Protein AF-A0A1G7J3T9-F1 (afdb_monomer)

Sequence (182 aa):
MDEKKIKKAKDAYLREELNIDKEKLKELKKKLAKVEPRSERGAETLFRLVSKNHYTLNTMIDRKSHILITINALILSIVIGTVLNQLEKDPHLIFPAIMILITNLISITYAIFATRPEPKHGSRQTSNLLYFGNFNDLNESDYTDKLTNLMYQGDELYKTIALDTYYLGKSIGIKHAYGCVI

M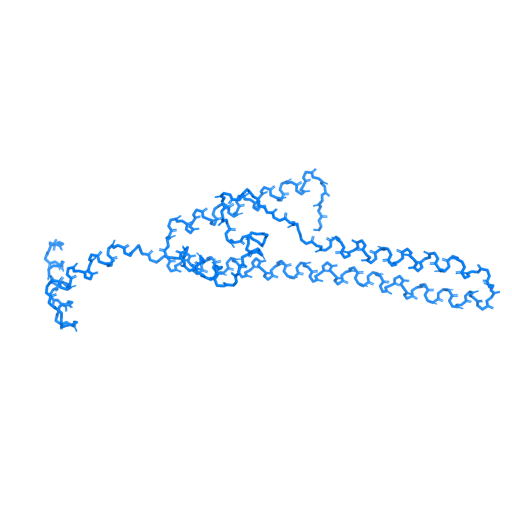ean predicted aligned error: 13.88 Å

Structure (mmCIF, N/CA/C/O backbone):
data_AF-A0A1G7J3T9-F1
#
_entry.id   AF-A0A1G7J3T9-F1
#
loop_
_atom_site.group_PDB
_atom_site.id
_atom_site.type_symbol
_atom_site.label_atom_id
_atom_site.label_alt_id
_atom_site.label_comp_id
_atom_site.label_asym_id
_atom_site.label_entity_id
_atom_site.label_seq_id
_atom_site.pdbx_PDB_ins_code
_atom_site.Cartn_x
_atom_site.Cartn_y
_atom_site.Cartn_z
_atom_site.occupancy
_atom_site.B_iso_or_equiv
_atom_site.auth_seq_id
_atom_site.auth_comp_id
_atom_site.auth_asym_id
_atom_site.auth_atom_id
_atom_site.pdbx_PDB_model_num
ATOM 1 N N . MET A 1 1 ? 33.935 12.488 -41.211 1.00 50.69 1 MET A N 1
ATOM 2 C CA . MET A 1 1 ? 34.801 11.298 -41.039 1.00 50.69 1 MET A CA 1
ATOM 3 C C . MET A 1 1 ? 33.914 10.072 -40.905 1.00 50.69 1 MET A C 1
ATOM 5 O O . MET A 1 1 ? 32.997 10.085 -40.101 1.00 50.69 1 MET A O 1
AT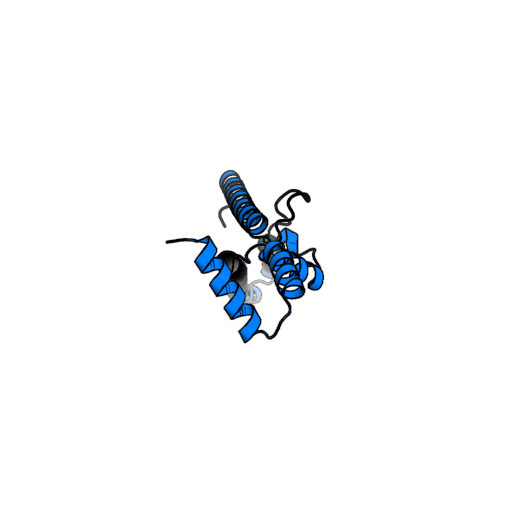OM 9 N N . ASP A 1 2 ? 34.141 9.080 -41.766 1.00 56.25 2 ASP A N 1
ATOM 10 C CA . ASP A 1 2 ? 33.252 7.951 -42.081 1.00 56.25 2 ASP A CA 1
ATOM 11 C C . ASP A 1 2 ? 32.737 7.143 -40.872 1.00 56.25 2 ASP A C 1
ATOM 13 O O . ASP A 1 2 ? 33.466 6.321 -40.308 1.00 56.25 2 ASP A O 1
ATOM 17 N N . GLU A 1 3 ? 31.439 7.232 -40.567 1.00 64.12 3 GLU A N 1
ATOM 18 C CA . GLU A 1 3 ? 30.753 6.342 -39.609 1.00 64.12 3 GLU A CA 1
ATOM 19 C C . GLU A 1 3 ? 30.981 4.850 -39.921 1.00 64.12 3 GLU A C 1
ATOM 21 O O . GLU A 1 3 ? 31.109 4.018 -39.019 1.00 64.12 3 GLU A O 1
ATOM 26 N N . LYS A 1 4 ? 31.117 4.499 -41.210 1.00 68.19 4 LYS A N 1
ATOM 27 C CA . LYS A 1 4 ? 31.451 3.137 -41.660 1.00 68.19 4 LYS A CA 1
ATOM 28 C C . LYS A 1 4 ? 32.843 2.682 -41.215 1.00 68.19 4 LYS A C 1
ATOM 30 O O . LYS A 1 4 ? 33.003 1.508 -40.880 1.00 68.19 4 LYS A O 1
ATOM 35 N N . LYS A 1 5 ? 33.841 3.573 -41.193 1.00 71.25 5 LYS A N 1
ATOM 36 C CA . LYS A 1 5 ? 35.201 3.238 -40.731 1.00 71.25 5 LYS A CA 1
ATOM 37 C C . LYS A 1 5 ? 35.221 3.034 -39.218 1.00 71.25 5 LYS A C 1
ATOM 39 O O . LYS A 1 5 ? 35.793 2.053 -38.754 1.00 71.25 5 LYS A O 1
ATOM 44 N N . ILE A 1 6 ? 34.503 3.877 -38.474 1.00 73.44 6 ILE A N 1
ATOM 45 C CA . ILE A 1 6 ? 34.370 3.777 -37.012 1.00 73.44 6 ILE A CA 1
ATOM 46 C C . ILE A 1 6 ? 33.675 2.468 -36.610 1.00 73.44 6 ILE A C 1
ATOM 48 O O . ILE A 1 6 ? 34.130 1.770 -35.705 1.00 73.44 6 ILE A O 1
ATOM 52 N N . LYS A 1 7 ? 32.610 2.079 -37.321 1.00 74.75 7 LYS A N 1
ATOM 53 C CA . LYS A 1 7 ? 31.888 0.820 -37.068 1.00 74.75 7 LYS A CA 1
ATOM 54 C C . LYS A 1 7 ? 32.760 -0.407 -37.355 1.00 74.75 7 LYS A C 1
ATOM 56 O O . LYS A 1 7 ? 32.747 -1.365 -36.593 1.00 74.75 7 LYS A O 1
ATOM 61 N N . LYS A 1 8 ? 33.569 -0.359 -38.417 1.00 75.62 8 LYS A N 1
ATOM 62 C CA . LYS A 1 8 ? 34.503 -1.437 -38.781 1.00 75.62 8 LYS A CA 1
ATOM 63 C C . LYS A 1 8 ? 35.660 -1.570 -37.780 1.00 75.62 8 LYS A C 1
ATOM 65 O O . LYS A 1 8 ? 36.070 -2.693 -37.500 1.00 75.62 8 LYS A O 1
ATOM 70 N N . ALA A 1 9 ? 36.136 -0.453 -37.226 1.00 74.69 9 ALA A N 1
ATOM 71 C CA . ALA A 1 9 ? 37.156 -0.421 -36.177 1.00 74.69 9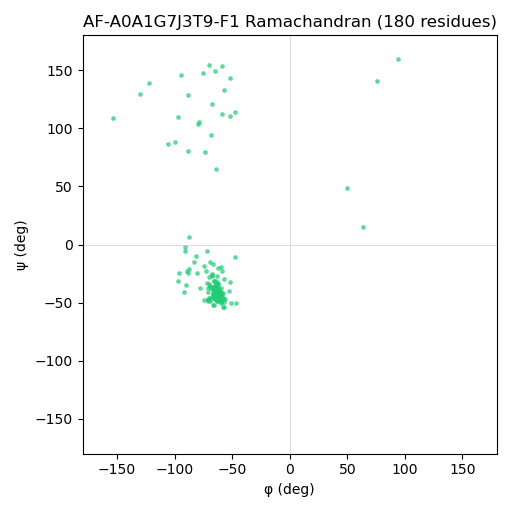 ALA A CA 1
ATOM 72 C C . ALA A 1 9 ? 36.626 -0.959 -34.836 1.00 74.69 9 ALA A C 1
ATOM 74 O O . ALA A 1 9 ? 37.255 -1.830 -34.244 1.00 74.69 9 ALA A O 1
ATOM 75 N N . LYS A 1 10 ? 35.423 -0.541 -34.409 1.00 77.00 10 LYS A N 1
ATOM 76 C CA . LYS A 1 10 ? 34.750 -1.105 -33.221 1.00 77.00 10 LYS A CA 1
ATOM 77 C C . LYS A 1 10 ? 34.526 -2.612 -33.346 1.00 77.00 10 LYS A C 1
ATOM 79 O O . LYS A 1 10 ? 34.753 -3.346 -32.393 1.00 77.00 10 LYS A O 1
ATOM 84 N N . ASP A 1 11 ? 34.125 -3.079 -34.526 1.00 76.38 11 ASP A N 1
ATOM 85 C CA . ASP A 1 11 ? 33.898 -4.505 -34.776 1.00 76.38 11 ASP A CA 1
ATOM 86 C C . ASP A 1 11 ? 35.194 -5.316 -34.801 1.00 76.38 11 ASP A C 1
ATOM 88 O O . ASP A 1 11 ? 35.159 -6.510 -34.530 1.00 76.38 11 ASP A O 1
ATOM 92 N N . ALA A 1 12 ? 36.327 -4.716 -35.172 1.00 77.12 12 ALA A N 1
ATOM 93 C CA . ALA A 1 12 ? 37.638 -5.354 -35.061 1.00 77.12 12 ALA A CA 1
ATOM 94 C C . ALA A 1 12 ? 38.065 -5.474 -33.592 1.00 77.12 12 ALA A C 1
ATOM 96 O O . ALA A 1 12 ? 38.355 -6.581 -33.155 1.00 77.12 12 ALA A O 1
ATOM 97 N N . TYR A 1 13 ? 37.953 -4.384 -32.830 1.00 77.19 13 TYR A N 1
ATOM 98 C CA . TYR A 1 13 ? 38.267 -4.341 -31.401 1.00 77.19 13 TYR A CA 1
ATOM 99 C C . TYR A 1 13 ? 37.435 -5.339 -30.573 1.00 77.19 13 TYR A C 1
ATOM 101 O O . TYR A 1 13 ? 37.981 -6.138 -29.824 1.00 77.19 13 TYR A O 1
ATOM 109 N N . LEU A 1 14 ? 36.112 -5.389 -30.780 1.00 76.69 14 LEU A N 1
ATOM 110 C CA . LEU A 1 14 ? 35.217 -6.331 -30.085 1.00 76.69 14 LEU A CA 1
ATOM 111 C C . LEU A 1 14 ? 35.508 -7.810 -30.390 1.00 76.69 14 LEU A C 1
ATOM 113 O O . LEU A 1 14 ? 35.171 -8.668 -29.583 1.00 76.69 14 LEU A O 1
ATOM 117 N N . ARG A 1 15 ? 36.079 -8.127 -31.559 1.00 76.88 15 ARG A N 1
ATOM 118 C CA . ARG A 1 15 ? 36.443 -9.512 -31.915 1.00 76.88 15 ARG A CA 1
ATOM 119 C C . ARG A 1 15 ? 37.727 -9.954 -31.238 1.00 76.88 15 ARG A C 1
ATOM 121 O O . ARG A 1 15 ? 37.823 -11.115 -30.860 1.00 76.88 15 ARG A O 1
ATOM 128 N N . GLU A 1 16 ? 38.675 -9.034 -31.121 1.00 77.00 16 GLU A N 1
ATOM 129 C CA . GLU A 1 16 ? 39.967 -9.262 -30.482 1.00 77.00 16 GLU A CA 1
ATOM 130 C C . GLU A 1 16 ? 39.805 -9.403 -28.965 1.00 77.00 16 GLU A C 1
ATOM 132 O O . GLU A 1 16 ? 40.247 -10.396 -28.401 1.00 77.00 16 GLU A O 1
ATOM 137 N N . GLU A 1 17 ? 39.054 -8.497 -28.333 1.00 78.12 17 GLU A N 1
ATOM 138 C CA . GLU A 1 17 ? 38.830 -8.498 -26.881 1.00 78.12 17 GLU A CA 1
ATOM 139 C C . GLU A 1 17 ? 38.038 -9.724 -26.397 1.00 78.12 17 GLU A C 1
ATOM 141 O O . GLU A 1 17 ? 38.356 -10.335 -25.382 1.00 78.12 17 GLU A O 1
ATOM 146 N N . LEU A 1 18 ? 36.983 -10.102 -27.127 1.00 76.06 18 LEU A N 1
ATOM 147 C CA . LEU A 1 18 ? 36.098 -11.196 -26.719 1.00 76.06 18 LEU A CA 1
ATOM 148 C C . LEU A 1 18 ? 36.533 -12.565 -27.281 1.00 76.06 18 LEU A C 1
ATOM 150 O O . LEU A 1 18 ? 35.916 -13.575 -26.947 1.00 76.06 18 LEU A O 1
ATOM 154 N N . ASN A 1 19 ? 37.556 -12.604 -28.145 1.00 76.44 19 ASN A N 1
ATOM 155 C CA . ASN A 1 19 ? 38.047 -13.796 -28.850 1.00 76.44 19 ASN A CA 1
ATOM 156 C C . ASN A 1 19 ? 36.931 -14.602 -29.557 1.00 76.44 19 ASN A C 1
ATOM 158 O O . ASN A 1 19 ? 36.794 -15.815 -29.384 1.00 76.44 19 ASN A O 1
ATOM 162 N N . ILE A 1 20 ? 36.074 -13.911 -30.322 1.00 77.50 20 ILE A N 1
ATOM 163 C CA . ILE A 1 20 ? 34.881 -14.505 -30.953 1.00 77.50 20 ILE A CA 1
ATOM 164 C C . ILE A 1 20 ? 34.887 -14.326 -32.479 1.00 77.50 20 ILE A C 1
ATOM 166 O O . ILE A 1 20 ? 35.158 -13.243 -33.003 1.00 77.50 20 ILE A O 1
ATOM 170 N N . ASP A 1 21 ? 34.476 -15.373 -33.200 1.00 80.38 21 ASP A N 1
ATOM 171 C CA . ASP A 1 21 ? 34.286 -15.363 -34.651 1.00 80.38 21 ASP A CA 1
ATOM 172 C C . ASP A 1 21 ? 33.273 -14.325 -35.154 1.00 80.38 21 ASP A C 1
ATOM 174 O O . ASP A 1 21 ? 32.288 -13.961 -34.502 1.00 80.38 21 ASP A O 1
ATOM 178 N N . LYS A 1 22 ? 33.466 -13.909 -36.412 1.00 77.38 22 LYS A N 1
ATOM 179 C CA . LYS A 1 22 ? 32.622 -12.924 -37.112 1.00 77.38 22 LYS A CA 1
ATOM 180 C C . LYS A 1 22 ? 31.144 -13.336 -37.179 1.00 77.38 22 LYS A C 1
ATOM 182 O O . LYS A 1 22 ? 30.279 -12.460 -37.218 1.00 77.38 22 LYS A O 1
ATOM 187 N N . GLU A 1 23 ? 30.851 -14.635 -37.204 1.00 73.44 23 GLU A N 1
ATOM 188 C CA . GLU A 1 23 ? 29.481 -15.163 -37.215 1.00 73.44 23 GLU A CA 1
ATOM 189 C C . GLU A 1 23 ? 28.806 -15.053 -35.848 1.00 73.44 23 GLU A C 1
ATOM 191 O O . GLU A 1 23 ? 27.716 -14.490 -35.752 1.00 73.44 23 GLU A O 1
ATOM 196 N N . LYS A 1 24 ? 29.493 -15.461 -34.778 1.00 74.31 24 LYS A N 1
ATOM 197 C CA . LYS A 1 24 ? 29.012 -15.304 -33.399 1.00 74.31 24 LYS A CA 1
ATOM 198 C C . LYS A 1 24 ? 28.859 -13.830 -33.010 1.00 74.31 24 LYS A C 1
ATOM 200 O O . LYS A 1 24 ? 27.887 -13.482 -32.348 1.00 74.31 24 LYS A O 1
ATOM 205 N N . LEU A 1 25 ? 29.733 -12.934 -33.485 1.00 76.06 25 LEU A N 1
ATOM 206 C CA . LEU A 1 25 ? 29.562 -11.483 -33.304 1.00 76.06 25 LEU A CA 1
ATOM 207 C C . LEU A 1 25 ? 28.285 -10.968 -33.991 1.00 76.06 25 LEU A C 1
ATOM 209 O O . LEU A 1 25 ? 27.566 -10.139 -33.433 1.00 76.06 25 LEU A O 1
ATOM 213 N N . LYS A 1 26 ? 27.979 -11.447 -35.205 1.00 76.56 26 LYS A N 1
ATOM 214 C CA . LYS A 1 26 ? 26.725 -11.105 -35.899 1.00 76.56 26 LYS A CA 1
ATOM 215 C C . LYS A 1 26 ? 25.509 -11.659 -35.161 1.00 76.56 26 LYS A C 1
ATOM 217 O O . LYS A 1 26 ? 24.497 -10.967 -35.079 1.00 76.56 26 LYS A O 1
ATOM 222 N N . GLU A 1 27 ? 25.604 -12.867 -34.617 1.00 77.44 27 GLU A N 1
ATOM 223 C CA . GLU A 1 27 ? 24.535 -13.490 -33.840 1.00 77.44 27 GLU A CA 1
ATOM 224 C C . GLU A 1 27 ? 24.285 -12.745 -32.521 1.00 77.44 27 GLU A C 1
ATOM 226 O O . GLU A 1 27 ? 23.142 -12.406 -32.225 1.00 77.44 27 GLU A O 1
ATOM 231 N N . LEU A 1 28 ? 25.345 -12.385 -31.788 1.00 73.44 28 LEU A N 1
ATOM 232 C CA . LEU A 1 28 ? 25.291 -11.549 -30.585 1.00 73.44 28 LEU A CA 1
ATOM 233 C C . LEU A 1 28 ? 24.683 -10.183 -30.883 1.00 73.44 28 LEU A C 1
ATOM 235 O O . LEU A 1 28 ? 23.779 -9.762 -30.178 1.00 73.44 28 LEU A O 1
ATOM 239 N N . LYS A 1 29 ? 25.085 -9.518 -31.971 1.00 72.44 29 LYS A N 1
ATOM 240 C CA . LYS A 1 29 ? 24.466 -8.251 -32.393 1.00 72.44 29 LYS A CA 1
ATOM 241 C C . LYS A 1 29 ? 22.996 -8.403 -32.760 1.00 72.44 29 LYS A C 1
ATOM 243 O O . LYS A 1 29 ? 22.214 -7.510 -32.471 1.00 72.44 29 LYS A O 1
ATOM 248 N N . LYS A 1 30 ? 22.610 -9.516 -33.388 1.00 72.69 30 LYS A N 1
ATOM 249 C CA . LYS A 1 30 ? 21.213 -9.807 -33.736 1.00 72.69 30 LYS A CA 1
ATOM 250 C C . LYS A 1 30 ? 20.378 -10.143 -32.496 1.00 72.69 30 LYS A C 1
ATOM 252 O O . LYS A 1 30 ? 19.203 -9.803 -32.469 1.00 72.69 30 LYS A O 1
ATOM 257 N N . LYS A 1 31 ? 20.975 -10.775 -31.479 1.00 70.69 31 LYS A N 1
ATOM 258 C CA . LYS A 1 31 ? 20.362 -11.010 -30.163 1.00 70.69 31 LYS A CA 1
ATOM 259 C C . LYS A 1 31 ? 20.247 -9.704 -29.370 1.00 70.69 31 LYS A C 1
ATOM 261 O O . LYS A 1 31 ? 19.151 -9.381 -28.946 1.00 70.69 31 LYS A O 1
ATOM 266 N N . LEU A 1 32 ? 21.308 -8.900 -29.284 1.00 65.88 32 LEU A N 1
ATOM 267 C CA . LEU A 1 32 ? 21.285 -7.573 -28.653 1.00 65.88 32 LEU A CA 1
ATOM 268 C C . LEU A 1 32 ? 20.337 -6.593 -29.351 1.00 65.88 32 LEU A C 1
ATOM 270 O O . LEU A 1 32 ? 19.723 -5.787 -28.678 1.00 65.88 32 LEU A O 1
ATOM 274 N N . ALA A 1 33 ? 20.190 -6.656 -30.675 1.00 63.06 33 ALA A N 1
ATOM 275 C CA . ALA A 1 33 ? 19.225 -5.823 -31.398 1.00 63.06 33 ALA A CA 1
ATOM 276 C C . ALA A 1 33 ? 17.768 -6.285 -31.214 1.00 63.06 33 ALA A C 1
ATOM 278 O O . ALA A 1 33 ? 16.854 -5.526 -31.514 1.00 63.06 33 ALA A O 1
ATOM 279 N N . LYS A 1 34 ? 17.552 -7.533 -30.772 1.00 59.69 34 LYS A N 1
ATOM 280 C CA . LYS A 1 34 ? 16.234 -8.066 -30.394 1.00 59.69 34 LYS A CA 1
ATOM 281 C C . LYS A 1 34 ? 15.902 -7.827 -28.922 1.00 59.69 34 LYS A C 1
ATOM 283 O O . LYS A 1 34 ? 14.732 -7.864 -28.566 1.00 59.69 34 LYS A O 1
ATOM 288 N N . VAL A 1 35 ? 16.913 -7.629 -28.080 1.00 59.28 35 VAL A N 1
ATOM 289 C CA . VAL A 1 35 ? 16.739 -7.185 -26.699 1.00 59.28 35 VAL A CA 1
ATOM 290 C C . VAL A 1 35 ? 16.514 -5.680 -26.766 1.00 59.28 35 VAL A C 1
ATOM 292 O O . VAL A 1 35 ? 17.444 -4.921 -27.030 1.00 59.28 35 VAL A O 1
ATOM 295 N N . GLU A 1 36 ? 15.264 -5.252 -26.598 1.00 58.31 36 GLU A N 1
ATOM 296 C CA . GLU A 1 36 ? 14.960 -3.831 -26.437 1.00 58.31 36 GLU A CA 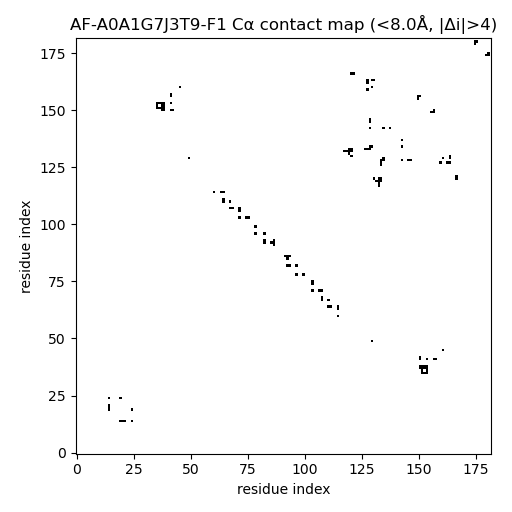1
ATOM 297 C C . GLU A 1 36 ? 15.831 -3.239 -25.322 1.00 58.31 36 GLU A C 1
ATOM 299 O O . GLU A 1 36 ? 16.135 -3.926 -24.338 1.00 58.31 36 GLU A O 1
ATOM 304 N N . PRO A 1 37 ? 16.294 -1.987 -25.474 1.00 56.84 37 PRO A N 1
ATOM 305 C CA . PRO A 1 37 ? 17.113 -1.356 -24.459 1.00 56.84 37 PRO A CA 1
ATOM 306 C C . PRO A 1 37 ? 16.320 -1.329 -23.155 1.00 56.84 37 PRO A C 1
ATOM 308 O O . PRO A 1 37 ? 15.314 -0.629 -23.041 1.00 56.84 37 PRO A O 1
ATOM 311 N N . ARG A 1 38 ? 16.788 -2.103 -22.170 1.00 58.53 38 ARG A N 1
ATOM 312 C CA . ARG A 1 38 ? 16.312 -2.042 -20.789 1.00 58.53 38 ARG A CA 1
ATOM 313 C C . ARG A 1 38 ? 16.281 -0.570 -20.395 1.00 58.53 38 ARG A C 1
ATOM 315 O O . ARG A 1 38 ? 17.330 0.073 -20.339 1.00 58.53 38 ARG A O 1
ATOM 322 N N . SER A 1 39 ? 15.094 -0.021 -20.144 1.00 64.19 39 SER A N 1
ATOM 323 C CA . SER A 1 39 ? 14.992 1.336 -19.616 1.00 64.19 39 SER A CA 1
ATOM 324 C C . SER A 1 39 ? 15.405 1.284 -18.149 1.00 64.19 39 SER A C 1
ATOM 326 O O . SER A 1 39 ? 14.561 1.209 -17.262 1.00 64.19 39 SER A O 1
ATOM 328 N N . GLU A 1 40 ? 16.713 1.262 -17.873 1.00 67.81 40 GLU A N 1
ATOM 329 C CA . GLU A 1 40 ? 17.249 1.215 -16.504 1.00 67.81 40 GLU A CA 1
ATOM 330 C C . GLU A 1 40 ? 16.658 2.345 -15.652 1.00 67.81 40 GLU A C 1
ATOM 332 O O . GLU A 1 40 ? 16.217 2.125 -14.526 1.00 67.81 40 GLU A O 1
ATOM 337 N N . ARG A 1 41 ? 16.518 3.533 -16.252 1.00 74.31 41 ARG A N 1
ATOM 338 C CA . ARG A 1 41 ? 15.873 4.699 -15.637 1.00 74.31 41 ARG A CA 1
ATOM 339 C C . ARG A 1 41 ? 14.369 4.521 -15.425 1.00 74.31 41 ARG A C 1
ATOM 341 O O . ARG A 1 41 ? 13.835 4.989 -14.419 1.00 74.31 41 ARG A O 1
ATOM 348 N N . GLY A 1 42 ? 13.674 3.881 -16.366 1.00 77.19 42 GLY A N 1
ATOM 349 C CA . GLY A 1 42 ? 12.246 3.584 -16.258 1.00 77.19 42 GLY A CA 1
ATOM 350 C C . GLY A 1 42 ? 11.961 2.585 -15.139 1.00 77.19 42 GLY A C 1
ATOM 351 O O . GLY A 1 42 ? 11.093 2.837 -14.308 1.00 77.19 42 GLY A O 1
ATOM 352 N N . ALA A 1 43 ? 12.742 1.506 -15.069 1.00 80.62 43 ALA A N 1
ATOM 353 C CA . ALA A 1 43 ? 12.640 0.494 -14.022 1.00 80.62 43 ALA A CA 1
ATOM 354 C C . ALA A 1 43 ? 12.954 1.071 -12.629 1.00 80.62 43 ALA A C 1
ATOM 356 O O . ALA A 1 43 ? 12.209 0.835 -11.680 1.00 80.62 43 ALA A O 1
ATOM 357 N N . GLU A 1 44 ? 14.002 1.892 -12.501 1.00 83.56 44 GLU A N 1
ATOM 358 C CA . GLU A 1 44 ? 14.329 2.583 -11.245 1.00 83.56 44 GLU A CA 1
ATOM 359 C C . GLU A 1 44 ? 13.188 3.509 -10.788 1.00 83.56 44 GLU A C 1
ATOM 361 O O . GLU A 1 44 ? 12.783 3.499 -9.622 1.00 83.56 4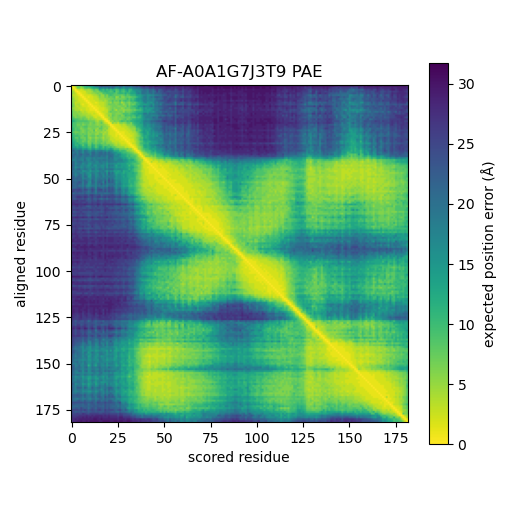4 GLU A O 1
ATOM 366 N N . THR A 1 45 ? 12.635 4.295 -11.718 1.00 82.69 45 THR A N 1
ATOM 367 C CA . THR A 1 45 ? 11.521 5.212 -11.435 1.00 82.69 45 THR A CA 1
ATOM 368 C C . THR A 1 45 ? 10.271 4.446 -11.017 1.00 82.69 45 THR A C 1
ATOM 370 O O . THR A 1 45 ? 9.610 4.844 -10.056 1.00 82.69 45 THR A O 1
ATOM 373 N N . LEU A 1 46 ? 9.979 3.326 -11.685 1.00 83.31 46 LEU A N 1
ATOM 374 C CA . LEU A 1 46 ? 8.879 2.437 -11.334 1.00 83.31 46 LEU A CA 1
ATOM 375 C C . LEU A 1 46 ? 9.019 1.931 -9.897 1.00 83.31 46 LEU A C 1
ATOM 377 O O . LEU A 1 46 ? 8.105 2.119 -9.099 1.00 83.31 46 LEU A O 1
ATOM 381 N N . PHE A 1 47 ? 10.163 1.340 -9.544 1.00 84.25 47 PHE A N 1
ATOM 382 C CA . PHE A 1 47 ? 10.380 0.812 -8.195 1.00 84.25 47 PHE A CA 1
ATOM 383 C C . PHE A 1 47 ? 10.301 1.893 -7.123 1.00 84.25 47 PHE A C 1
ATOM 385 O O . PHE A 1 47 ? 9.730 1.654 -6.055 1.00 84.25 47 PHE A O 1
ATOM 392 N N . ARG A 1 48 ? 10.827 3.091 -7.404 1.00 86.12 48 ARG A N 1
ATOM 393 C CA . ARG A 1 48 ? 10.721 4.238 -6.498 1.00 86.12 48 ARG A CA 1
ATOM 394 C C . ARG A 1 48 ? 9.263 4.650 -6.293 1.00 86.12 48 ARG A C 1
ATOM 396 O O . ARG A 1 48 ? 8.865 4.897 -5.156 1.00 86.12 48 ARG A O 1
ATOM 403 N N . LEU A 1 49 ? 8.475 4.714 -7.367 1.00 83.00 49 LEU A N 1
ATOM 404 C CA . LEU A 1 49 ? 7.058 5.077 -7.320 1.00 83.00 49 LEU A CA 1
ATOM 405 C C . LEU A 1 49 ? 6.240 4.027 -6.559 1.00 83.00 49 LEU A C 1
ATOM 407 O O . LEU A 1 49 ? 5.544 4.371 -5.608 1.00 83.00 49 LEU A O 1
ATOM 411 N N . VAL A 1 50 ? 6.376 2.753 -6.927 1.00 83.44 50 VAL A N 1
ATOM 412 C CA . VAL A 1 50 ? 5.659 1.623 -6.319 1.00 83.44 50 VAL A CA 1
ATOM 413 C C . VAL A 1 50 ? 5.973 1.512 -4.828 1.00 83.44 50 VAL A C 1
ATOM 415 O O . VAL A 1 50 ? 5.060 1.495 -4.006 1.00 83.44 50 VAL A O 1
ATOM 418 N N . SER A 1 51 ? 7.256 1.534 -4.454 1.00 86.44 51 SER A N 1
ATOM 419 C CA . SER A 1 51 ? 7.671 1.471 -3.044 1.00 86.44 51 SER A CA 1
ATOM 420 C C . SER A 1 51 ? 7.118 2.642 -2.235 1.00 86.44 51 SER A C 1
ATOM 422 O O . SER A 1 51 ? 6.579 2.448 -1.144 1.00 86.44 51 SER A O 1
ATOM 424 N N . LYS A 1 52 ? 7.199 3.866 -2.779 1.00 86.88 52 LYS A N 1
ATOM 425 C CA . LYS A 1 52 ? 6.647 5.056 -2.124 1.00 86.88 52 LYS A CA 1
ATOM 426 C C . LYS A 1 52 ? 5.130 4.949 -1.964 1.00 86.88 52 LYS A C 1
ATOM 428 O O . LYS A 1 52 ? 4.616 5.293 -0.901 1.00 86.88 52 LYS A O 1
ATOM 433 N N . ASN A 1 53 ? 4.423 4.450 -2.976 1.00 82.94 53 ASN A N 1
ATOM 434 C CA . ASN A 1 53 ? 2.975 4.268 -2.934 1.00 82.94 53 ASN A CA 1
ATOM 435 C C . ASN A 1 53 ? 2.571 3.234 -1.875 1.00 82.94 53 ASN A C 1
ATOM 437 O O . ASN A 1 53 ? 1.690 3.521 -1.069 1.00 82.94 53 ASN A O 1
ATOM 441 N N . HIS A 1 54 ? 3.246 2.082 -1.806 1.00 83.75 54 HIS A N 1
ATOM 442 C CA . HIS A 1 54 ? 2.984 1.063 -0.783 1.00 83.75 54 HIS A CA 1
ATOM 443 C C . HIS A 1 54 ? 3.253 1.556 0.630 1.00 83.75 54 HIS A C 1
ATOM 445 O O . HIS A 1 54 ? 2.416 1.375 1.511 1.00 83.75 54 HIS A O 1
ATOM 451 N N . TYR A 1 55 ? 4.386 2.222 0.843 1.00 86.31 55 TYR A N 1
ATOM 452 C CA . TYR A 1 55 ? 4.699 2.805 2.141 1.00 86.31 55 TYR A CA 1
ATOM 453 C C . TYR A 1 55 ? 3.655 3.851 2.552 1.00 86.31 55 TYR A C 1
ATOM 455 O O . TYR A 1 55 ? 3.155 3.841 3.676 1.00 86.31 55 TYR A O 1
ATOM 463 N N . THR A 1 56 ? 3.261 4.724 1.622 1.00 85.19 56 THR A N 1
ATOM 464 C CA . THR A 1 56 ? 2.216 5.729 1.871 1.00 85.19 56 THR A CA 1
ATOM 465 C C . THR A 1 56 ? 0.868 5.068 2.174 1.00 85.19 56 THR A C 1
ATOM 467 O O . THR A 1 56 ? 0.162 5.494 3.081 1.00 85.19 56 THR A O 1
ATOM 470 N N . LEU A 1 57 ? 0.508 3.995 1.466 1.00 82.12 57 LEU A N 1
ATOM 471 C CA . LEU A 1 57 ? -0.723 3.248 1.722 1.00 82.12 57 LEU A CA 1
ATOM 472 C C . LEU A 1 57 ? -0.719 2.604 3.113 1.00 82.12 57 LEU A C 1
ATOM 474 O O . LEU A 1 57 ? -1.679 2.787 3.858 1.00 82.12 57 LEU A O 1
ATOM 478 N N . ASN A 1 58 ? 0.364 1.916 3.479 1.00 81.25 58 ASN A N 1
ATOM 479 C CA . ASN A 1 58 ? 0.513 1.302 4.799 1.00 81.25 58 ASN A CA 1
ATOM 480 C C . ASN A 1 58 ? 0.430 2.353 5.909 1.00 81.25 58 ASN A C 1
ATOM 482 O O . ASN A 1 58 ? -0.389 2.229 6.812 1.00 81.25 58 ASN A O 1
ATOM 486 N N . THR A 1 59 ? 1.174 3.456 5.783 1.00 86.06 59 THR A N 1
ATOM 487 C CA . THR A 1 59 ? 1.131 4.544 6.775 1.00 86.06 59 THR A CA 1
ATOM 488 C C . THR A 1 59 ? -0.250 5.199 6.885 1.00 86.06 59 THR A C 1
ATOM 490 O O . THR A 1 59 ? -0.655 5.588 7.982 1.00 86.06 59 THR A O 1
ATOM 493 N N . MET A 1 60 ? -1.020 5.296 5.793 1.00 82.50 60 MET A N 1
ATOM 494 C CA . MET A 1 60 ? -2.418 5.746 5.849 1.00 82.50 60 MET A CA 1
ATOM 495 C C . MET A 1 60 ? -3.322 4.754 6.595 1.00 82.50 60 MET A C 1
ATOM 497 O O . MET A 1 60 ? -4.171 5.192 7.373 1.00 82.50 60 MET A O 1
ATOM 501 N N . ILE A 1 61 ? -3.157 3.445 6.377 1.00 80.25 61 ILE A N 1
ATOM 5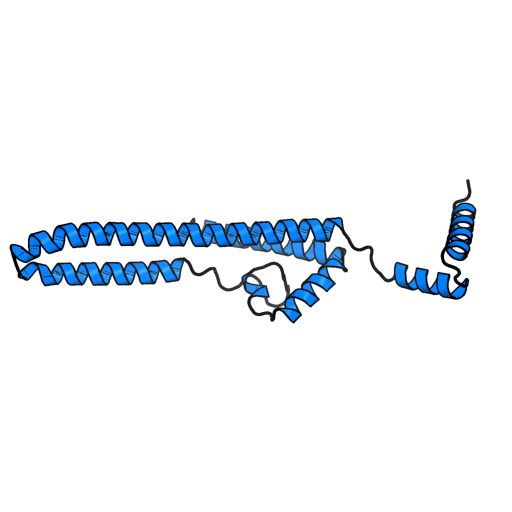02 C CA . ILE A 1 61 ? -3.912 2.394 7.082 1.00 80.25 61 ILE A CA 1
ATOM 503 C C . ILE A 1 61 ? -3.590 2.424 8.580 1.00 80.25 61 ILE A C 1
ATOM 505 O O . ILE A 1 61 ? -4.509 2.441 9.404 1.00 80.25 61 ILE A O 1
ATOM 509 N N . ASP A 1 62 ? -2.307 2.512 8.928 1.00 83.25 62 ASP A N 1
ATOM 510 C CA . ASP A 1 62 ? -1.841 2.568 10.314 1.00 83.25 62 ASP A CA 1
ATOM 511 C C . ASP A 1 62 ? -2.378 3.810 11.023 1.00 83.25 62 ASP A C 1
ATOM 513 O O . ASP A 1 62 ? -2.914 3.721 12.127 1.00 83.25 62 ASP A O 1
ATOM 517 N N . ARG A 1 63 ? -2.327 4.975 10.362 1.00 83.44 63 ARG A N 1
ATOM 518 C CA . ARG A 1 63 ? -2.849 6.227 10.922 1.00 83.44 63 ARG A CA 1
ATOM 519 C C . ARG A 1 63 ? -4.354 6.160 11.175 1.00 83.44 63 ARG A C 1
ATOM 521 O O . ARG A 1 63 ? -4.804 6.585 12.238 1.00 83.44 63 ARG A O 1
ATOM 528 N N . LYS A 1 64 ? -5.134 5.623 10.230 1.00 79.81 64 LYS A N 1
ATOM 529 C CA . LYS A 1 64 ? -6.590 5.463 10.395 1.00 79.81 64 LYS A CA 1
ATOM 530 C C . LYS A 1 64 ? -6.913 4.489 11.529 1.00 79.81 64 LYS A C 1
ATOM 532 O O . LYS A 1 64 ? -7.735 4.808 12.382 1.00 79.81 64 LYS A O 1
ATOM 537 N N . SER A 1 65 ? -6.221 3.352 11.589 1.00 80.81 65 SER A N 1
ATOM 538 C CA . SER A 1 65 ? -6.419 2.336 12.631 1.00 80.81 65 SER A CA 1
ATOM 539 C C . SER A 1 65 ? -6.038 2.855 14.018 1.00 80.81 65 SER A C 1
ATOM 541 O O . SER A 1 65 ? -6.796 2.676 14.967 1.00 80.81 65 SER A O 1
ATOM 543 N N . HIS A 1 66 ? -4.916 3.572 14.133 1.00 82.88 66 HIS A N 1
ATOM 544 C CA . HIS A 1 66 ? -4.485 4.190 15.385 1.00 82.88 66 HIS A CA 1
ATOM 545 C C . HIS A 1 66 ? -5.528 5.183 15.914 1.00 82.88 66 HIS A C 1
ATOM 547 O O . HIS A 1 66 ? -5.919 5.089 17.072 1.00 82.88 66 HIS A O 1
ATOM 553 N N . ILE A 1 67 ? -6.033 6.093 15.069 1.00 84.88 67 ILE A N 1
ATOM 554 C CA . ILE A 1 67 ? -7.077 7.057 15.464 1.00 84.88 67 ILE A CA 1
ATOM 555 C C . ILE A 1 67 ? -8.331 6.329 15.973 1.00 84.88 67 ILE A C 1
ATOM 557 O O . ILE A 1 67 ? -8.858 6.677 17.031 1.00 84.88 67 ILE A O 1
ATOM 561 N N . LEU A 1 68 ? -8.781 5.295 15.256 1.00 80.56 68 LEU A N 1
ATOM 562 C CA . LEU A 1 68 ? -9.966 4.515 15.624 1.00 80.56 68 LEU A CA 1
ATOM 563 C C . LEU A 1 68 ? -9.783 3.771 16.956 1.00 80.56 68 LEU A C 1
ATOM 565 O O . LEU A 1 68 ? -10.689 3.772 17.790 1.00 80.56 68 LEU A O 1
ATOM 569 N N . ILE A 1 69 ? -8.606 3.188 17.196 1.00 82.62 69 ILE A N 1
ATOM 570 C CA . ILE A 1 69 ? -8.277 2.533 18.470 1.00 82.62 69 ILE A CA 1
ATOM 571 C C . ILE A 1 69 ? -8.238 3.560 19.609 1.00 82.62 69 ILE A C 1
ATOM 573 O O . ILE A 1 69 ? -8.846 3.328 20.654 1.00 82.62 69 ILE A O 1
ATOM 577 N N . THR A 1 70 ? -7.577 4.708 19.416 1.00 86.81 70 THR A N 1
ATOM 578 C CA . THR A 1 70 ? -7.452 5.749 20.451 1.00 86.81 70 THR A CA 1
ATOM 579 C C . THR A 1 70 ? -8.811 6.297 20.883 1.00 86.81 70 THR A C 1
ATOM 581 O O . THR A 1 70 ? -9.058 6.428 22.080 1.00 86.81 70 THR A O 1
ATOM 584 N N . ILE A 1 71 ? -9.712 6.588 19.940 1.00 85.12 71 ILE A N 1
ATOM 585 C CA . ILE A 1 71 ? -11.046 7.120 20.262 1.00 85.12 71 ILE A CA 1
ATOM 586 C C . ILE A 1 71 ? -11.863 6.091 21.051 1.00 85.12 71 ILE A C 1
ATOM 588 O O . ILE A 1 71 ? -12.455 6.430 22.076 1.00 85.12 71 ILE A O 1
ATOM 592 N N . ASN A 1 72 ? -11.861 4.825 20.629 1.00 84.06 72 ASN A N 1
ATOM 593 C CA . ASN A 1 72 ? -12.607 3.781 21.333 1.00 84.06 72 ASN A CA 1
ATOM 594 C C . ASN A 1 72 ? -12.038 3.515 22.738 1.00 84.06 72 ASN A C 1
ATOM 596 O O . ASN A 1 72 ? -12.814 3.339 23.679 1.00 84.06 72 ASN A O 1
ATOM 600 N N . ALA A 1 73 ? -10.712 3.573 22.905 1.00 85.06 73 ALA A N 1
ATOM 601 C CA . ALA A 1 73 ? -10.053 3.478 24.208 1.00 85.06 73 ALA A CA 1
ATOM 602 C C . ALA A 1 73 ? -10.387 4.668 25.129 1.00 85.06 73 ALA A C 1
ATOM 604 O O . ALA A 1 73 ? -10.624 4.475 26.322 1.00 85.06 73 ALA A O 1
ATOM 605 N N . LEU A 1 74 ? -10.467 5.888 24.584 1.00 88.69 74 LEU A N 1
ATOM 606 C CA . LEU A 1 74 ? -10.892 7.080 25.325 1.00 88.69 74 LEU A CA 1
ATOM 607 C C . LEU A 1 74 ? -12.334 6.936 25.832 1.00 88.69 74 LEU A C 1
ATOM 609 O O . LEU A 1 74 ? -12.596 7.178 27.010 1.00 88.69 74 LEU A O 1
ATOM 613 N N . ILE A 1 75 ? -13.255 6.504 24.962 1.00 84.88 75 ILE A N 1
ATOM 614 C CA . ILE A 1 75 ? -14.657 6.263 25.334 1.00 84.88 75 ILE A CA 1
ATOM 615 C C . ILE A 1 75 ? -14.724 5.207 26.441 1.00 84.88 75 ILE A C 1
ATOM 617 O O . ILE A 1 75 ? -15.395 5.424 27.446 1.00 84.88 75 ILE A O 1
ATOM 621 N N . LEU A 1 76 ? -13.995 4.097 26.298 1.00 83.88 76 LEU A N 1
ATOM 622 C CA . LEU A 1 76 ? -13.978 3.031 27.298 1.00 83.88 76 LEU A CA 1
ATOM 623 C C . LEU A 1 76 ? -13.464 3.522 28.660 1.00 83.88 76 LEU A C 1
ATOM 625 O O . LEU A 1 76 ? -14.049 3.183 29.686 1.00 83.88 76 LEU A O 1
ATOM 629 N N . SER A 1 77 ? -12.429 4.366 28.676 1.00 87.50 77 SER A N 1
ATOM 630 C CA . SER A 1 77 ? -11.898 4.973 29.904 1.00 87.50 77 SER A CA 1
ATOM 631 C C . SER A 1 77 ? -12.952 5.811 30.642 1.00 87.50 77 SER A C 1
ATOM 633 O O . SER A 1 77 ? -13.162 5.637 31.844 1.00 87.50 77 SER A O 1
ATOM 635 N N . ILE A 1 78 ? -13.691 6.662 29.918 1.00 84.94 78 ILE A N 1
ATOM 636 C CA . ILE A 1 78 ? -14.764 7.490 30.495 1.00 84.94 78 ILE A CA 1
ATOM 637 C C . ILE A 1 78 ? -15.913 6.614 31.004 1.00 84.94 78 ILE A C 1
ATOM 639 O O . ILE A 1 78 ? -16.446 6.856 32.088 1.00 84.94 78 ILE A O 1
ATOM 643 N N . VAL A 1 79 ? -16.289 5.582 30.245 1.00 82.88 79 VAL A N 1
ATOM 644 C CA . VAL A 1 79 ? -17.367 4.659 30.619 1.00 82.88 79 VAL A CA 1
ATOM 645 C C . VAL A 1 79 ? -17.006 3.904 31.891 1.00 82.88 79 VAL A C 1
ATOM 647 O O . VAL A 1 79 ? -17.801 3.901 32.821 1.00 82.88 79 VAL A O 1
ATOM 650 N N . ILE A 1 80 ? -15.802 3.342 31.999 1.00 81.50 80 ILE A N 1
ATOM 651 C CA . ILE A 1 80 ? -15.358 2.651 33.218 1.00 81.50 80 ILE A CA 1
ATOM 652 C C . ILE A 1 80 ? -15.347 3.619 34.412 1.00 81.50 80 ILE A C 1
ATOM 654 O O . ILE A 1 80 ? -15.877 3.289 35.472 1.00 81.50 80 ILE A O 1
ATOM 658 N N . GLY A 1 81 ? -14.819 4.835 34.232 1.00 80.81 81 GLY A N 1
ATOM 659 C CA . GLY A 1 81 ? -14.761 5.843 35.293 1.00 80.81 81 GLY A CA 1
ATOM 660 C C . GLY A 1 81 ? -16.132 6.347 35.758 1.00 80.81 81 GLY A C 1
ATOM 661 O O . GLY A 1 81 ? -16.299 6.676 36.929 1.00 80.81 81 GLY A O 1
ATOM 662 N N . THR A 1 82 ? -17.133 6.400 34.880 1.00 75.50 82 THR A N 1
ATOM 663 C CA . THR A 1 82 ? -18.480 6.895 35.220 1.00 75.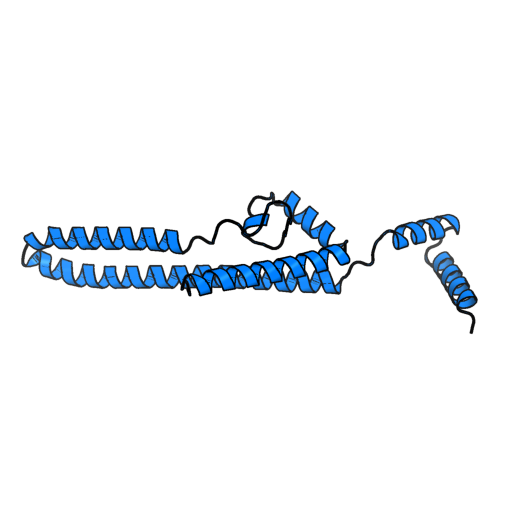50 82 THR A CA 1
ATOM 664 C C . THR A 1 82 ? -19.418 5.785 35.679 1.00 75.50 82 THR A C 1
ATOM 666 O O . THR A 1 82 ? -20.142 5.973 36.654 1.00 75.50 82 THR A O 1
ATOM 669 N N . VAL A 1 83 ? -19.381 4.623 35.023 1.00 75.69 83 VAL A N 1
ATOM 670 C CA . VAL A 1 83 ? -20.246 3.477 35.320 1.00 75.69 83 VAL A CA 1
ATOM 671 C C . VAL A 1 83 ? -19.876 2.841 36.651 1.00 75.69 83 VAL A C 1
ATOM 673 O O . VAL A 1 83 ? -20.776 2.623 37.451 1.00 75.69 83 VAL A O 1
ATOM 676 N N . LEU A 1 84 ? -18.590 2.587 36.936 1.00 71.88 84 LEU A N 1
ATOM 677 C CA . LEU A 1 84 ? -18.201 1.957 38.207 1.00 71.88 84 LEU A CA 1
ATOM 678 C C . LEU A 1 84 ? -18.613 2.814 39.412 1.00 71.88 84 LEU A C 1
ATOM 680 O O . LEU A 1 84 ? -19.186 2.301 40.366 1.00 71.88 84 LEU A O 1
ATOM 684 N N . ASN A 1 85 ? -18.417 4.132 39.320 1.00 69.81 85 ASN A N 1
ATOM 685 C CA . ASN A 1 85 ? -18.783 5.074 40.380 1.00 69.81 85 ASN A CA 1
ATOM 686 C C . ASN A 1 85 ? -20.301 5.212 40.597 1.00 69.81 85 ASN A C 1
ATOM 688 O O . ASN A 1 85 ? -20.734 5.605 41.680 1.00 69.81 85 ASN A O 1
ATOM 692 N N . GLN A 1 86 ? -21.117 4.955 39.571 1.00 70.06 86 GLN A N 1
ATOM 693 C CA . GLN A 1 86 ? -22.576 5.060 39.673 1.00 70.06 86 GLN A CA 1
ATOM 694 C C . GLN A 1 86 ? -23.251 3.717 39.961 1.00 70.06 86 GLN A C 1
ATOM 696 O O . GLN A 1 86 ? -24.315 3.707 40.573 1.00 70.06 86 GLN A O 1
ATOM 701 N N . LEU A 1 87 ? -22.620 2.595 39.604 1.00 67.50 87 LEU A N 1
ATOM 702 C CA . LEU A 1 87 ? -23.135 1.255 39.881 1.00 67.50 87 LEU A CA 1
ATOM 703 C C . LEU A 1 87 ? -23.170 0.945 41.384 1.00 67.50 87 LEU A C 1
ATOM 705 O O . LEU A 1 87 ? -24.074 0.252 41.840 1.00 67.50 87 LEU A O 1
ATOM 709 N N . GLU A 1 88 ? -22.235 1.502 42.160 1.00 66.44 88 GLU A N 1
ATOM 710 C CA . GLU A 1 88 ? -22.270 1.427 43.628 1.00 66.44 88 GLU A CA 1
ATOM 711 C C . GLU A 1 88 ? -23.430 2.225 44.238 1.00 66.44 88 GLU A C 1
ATOM 713 O O . GLU A 1 88 ? -23.896 1.901 45.329 1.00 66.44 88 GLU A O 1
ATOM 718 N N . LYS A 1 89 ? -23.901 3.273 43.550 1.00 71.88 89 LYS A N 1
ATOM 719 C CA . LYS A 1 89 ? -24.957 4.162 44.050 1.00 71.88 89 LYS A CA 1
ATOM 720 C C . LYS A 1 89 ? -26.353 3.703 43.654 1.00 71.88 89 LYS A C 1
ATOM 722 O O . LYS A 1 89 ? -27.277 3.900 44.437 1.00 71.88 89 LYS A O 1
ATOM 727 N N . ASP A 1 90 ? -26.515 3.127 42.465 1.00 75.38 90 ASP A N 1
ATOM 728 C CA . ASP A 1 90 ? -27.826 2.731 41.964 1.00 75.38 90 ASP A CA 1
ATOM 729 C C . ASP A 1 90 ? -27.718 1.554 40.956 1.00 75.38 90 ASP A C 1
ATOM 731 O O . ASP A 1 90 ? -27.223 1.719 39.832 1.00 75.38 90 ASP A O 1
ATOM 735 N N . PRO A 1 91 ? -28.159 0.334 41.333 1.00 75.44 91 PRO A N 1
ATOM 736 C CA . PRO A 1 91 ? -28.010 -0.877 40.518 1.00 75.44 91 PRO A CA 1
ATOM 737 C C . PRO A 1 91 ? -28.736 -0.828 39.166 1.00 75.44 91 PRO A C 1
ATOM 739 O O . PRO A 1 91 ? -28.391 -1.576 38.248 1.00 75.44 91 PRO A O 1
ATOM 742 N N . HIS A 1 92 ? -29.733 0.051 39.010 1.00 78.88 92 HIS A N 1
ATOM 743 C CA . HIS A 1 92 ? -30.481 0.192 37.758 1.00 78.88 92 HIS A CA 1
ATOM 744 C C . HIS A 1 92 ? -29.632 0.741 36.594 1.00 78.88 92 HIS A C 1
ATOM 746 O O . HIS A 1 92 ? -30.005 0.558 35.431 1.00 78.88 92 HIS A O 1
ATOM 752 N N . LEU A 1 93 ? -28.461 1.338 36.865 1.00 76.00 93 LEU A N 1
ATOM 753 C CA . LEU A 1 93 ? -27.544 1.844 35.833 1.00 76.00 93 LEU A CA 1
ATOM 754 C C . LEU A 1 93 ? -26.800 0.758 35.041 1.00 76.00 93 LEU A C 1
ATOM 756 O O . LEU A 1 93 ? -26.136 1.069 34.049 1.00 76.00 93 LEU A O 1
ATOM 760 N N . ILE A 1 94 ? -26.944 -0.519 35.402 1.00 78.44 94 ILE A N 1
ATOM 761 C CA . ILE A 1 94 ? -26.316 -1.618 34.658 1.00 78.44 94 ILE A CA 1
ATOM 762 C C . ILE A 1 94 ? -26.856 -1.721 33.220 1.00 78.44 94 ILE A C 1
ATOM 764 O O . ILE A 1 94 ? -26.108 -2.021 32.290 1.00 78.44 94 ILE A O 1
ATOM 768 N N . PHE A 1 95 ? -28.142 -1.414 33.016 1.00 80.38 95 PHE A N 1
ATOM 769 C CA . PHE A 1 95 ? -28.793 -1.486 31.706 1.00 80.38 95 PHE A CA 1
ATOM 770 C C . PHE A 1 95 ? -28.235 -0.452 30.703 1.00 80.38 95 PHE A C 1
ATOM 772 O O . PHE A 1 95 ? -27.785 -0.862 29.628 1.00 80.38 95 PHE A O 1
ATOM 779 N N . PRO A 1 96 ? -28.164 0.860 31.024 1.00 81.62 96 PRO A N 1
ATOM 780 C CA . PRO A 1 96 ? -27.520 1.834 30.141 1.00 81.62 96 PRO A CA 1
ATOM 781 C C . PRO A 1 96 ? -26.014 1.580 29.959 1.00 81.62 96 PRO A C 1
ATOM 783 O O . PRO A 1 96 ? -25.494 1.812 28.868 1.00 81.62 96 PRO A O 1
ATOM 786 N N . ALA A 1 97 ? -25.312 1.037 30.960 1.00 79.62 97 ALA A N 1
ATOM 787 C CA . ALA A 1 97 ? -23.900 0.672 30.822 1.00 79.62 97 ALA A CA 1
ATOM 788 C C . ALA A 1 97 ? -23.668 -0.427 29.770 1.00 79.62 97 ALA A C 1
ATOM 790 O O . ALA A 1 97 ? -22.779 -0.307 28.923 1.00 79.62 97 ALA A O 1
ATOM 791 N N . ILE A 1 98 ? -24.501 -1.473 29.778 1.00 82.19 98 ILE A N 1
ATOM 792 C CA . ILE A 1 98 ? -24.453 -2.549 28.779 1.00 82.19 98 ILE A CA 1
ATOM 793 C C . ILE A 1 98 ? -24.778 -2.003 27.382 1.00 82.19 98 ILE A C 1
ATOM 795 O O . ILE A 1 98 ? -24.098 -2.352 26.417 1.00 82.19 98 ILE A O 1
ATOM 799 N N . MET A 1 99 ? -25.755 -1.097 27.262 1.00 85.19 99 MET A N 1
ATOM 800 C CA . MET A 1 99 ? -26.091 -0.463 25.981 1.00 85.19 99 MET A CA 1
ATOM 801 C C . MET A 1 99 ? -24.907 0.332 25.401 1.00 85.19 99 MET A C 1
ATOM 803 O O . MET A 1 99 ? -24.622 0.244 24.202 1.00 85.19 99 MET A O 1
ATOM 807 N N . ILE A 1 100 ? -24.183 1.075 26.242 1.00 82.81 100 ILE A N 1
ATOM 808 C CA . ILE A 1 100 ? -22.993 1.831 25.827 1.00 82.81 100 ILE A CA 1
ATOM 809 C C . ILE A 1 100 ? -21.860 0.886 25.406 1.00 82.81 100 ILE A C 1
ATOM 811 O O . ILE A 1 100 ? -21.231 1.119 24.373 1.00 82.81 100 ILE A O 1
ATOM 815 N N . LEU A 1 101 ? -21.628 -0.201 26.150 1.00 82.62 101 LEU A N 1
ATOM 816 C CA . LEU A 1 101 ? -20.638 -1.224 25.790 1.00 82.62 101 LEU A CA 1
ATOM 817 C C . LEU A 1 101 ? -20.933 -1.858 24.426 1.00 82.62 101 LEU A C 1
ATOM 819 O O . LEU A 1 101 ? -20.036 -1.963 23.590 1.00 82.62 101 LEU A O 1
ATOM 823 N N . ILE A 1 102 ? -22.192 -2.222 24.170 1.00 86.81 102 ILE A N 1
ATOM 824 C CA . ILE A 1 102 ? -22.624 -2.775 22.879 1.00 86.81 102 ILE A CA 1
ATOM 825 C C . ILE A 1 102 ? -22.413 -1.752 21.757 1.00 86.81 102 ILE A C 1
ATOM 827 O O . ILE A 1 102 ? -21.887 -2.093 20.700 1.00 86.81 102 ILE A O 1
ATOM 831 N N . THR A 1 103 ? -22.761 -0.486 21.990 1.00 85.06 103 THR A N 1
ATOM 832 C CA . THR A 1 103 ? -22.576 0.586 20.998 1.00 85.06 103 THR A CA 1
ATOM 833 C C . THR A 1 103 ? -21.094 0.812 20.682 1.00 85.06 103 THR A C 1
ATOM 835 O O . THR A 1 103 ? -20.730 0.987 19.520 1.00 85.06 103 THR A O 1
ATOM 838 N N . ASN A 1 104 ? -20.216 0.745 21.688 1.00 84.38 104 ASN A N 1
ATOM 839 C CA . ASN A 1 104 ? -18.768 0.832 21.499 1.00 84.38 104 ASN A CA 1
ATOM 840 C C . ASN A 1 104 ? -18.237 -0.356 20.675 1.00 84.38 104 ASN A C 1
ATOM 842 O O . ASN A 1 104 ? -17.488 -0.159 19.720 1.00 84.38 104 ASN A O 1
ATOM 846 N N . LEU A 1 105 ? -18.705 -1.575 20.959 1.00 85.69 105 LEU A N 1
ATOM 847 C CA . LEU A 1 105 ? -18.330 -2.769 20.199 1.00 85.69 105 LEU A CA 1
ATOM 848 C C . LEU A 1 105 ? -18.778 -2.690 18.728 1.00 85.69 105 LEU A C 1
ATOM 850 O O . LEU A 1 105 ? -18.018 -3.028 17.815 1.00 85.69 105 LEU A O 1
ATOM 854 N N . ILE A 1 106 ? -19.994 -2.197 18.486 1.00 87.38 106 ILE A N 1
ATOM 855 C CA . ILE A 1 106 ? -20.511 -1.948 17.135 1.00 87.38 106 ILE A CA 1
ATOM 856 C C . ILE A 1 106 ? -19.658 -0.882 16.432 1.00 87.38 106 ILE A C 1
ATOM 858 O O . ILE A 1 106 ? -19.263 -1.083 15.286 1.00 87.38 106 ILE A O 1
ATOM 862 N N . SER A 1 107 ? -19.301 0.205 17.122 1.00 84.19 107 SER A N 1
ATOM 863 C CA . SER A 1 107 ? -18.414 1.255 16.600 1.00 84.19 107 SER A CA 1
ATOM 864 C C . SER A 1 107 ? -17.048 0.702 16.177 1.00 84.19 107 SER A C 1
ATOM 866 O O . SER A 1 107 ? -16.607 0.964 15.059 1.00 84.19 107 SER A O 1
ATOM 868 N N . ILE A 1 108 ? -16.407 -0.134 17.007 1.00 83.06 108 ILE A N 1
ATOM 869 C CA . ILE A 1 108 ? -15.146 -0.817 16.661 1.00 83.06 108 ILE A CA 1
ATOM 870 C C . ILE A 1 108 ? -15.325 -1.677 15.404 1.00 83.06 108 ILE A C 1
ATOM 872 O O . ILE A 1 108 ? -14.480 -1.669 14.512 1.00 83.06 108 ILE A O 1
ATOM 876 N N . THR A 1 109 ? -16.441 -2.394 15.306 1.00 83.00 109 THR A N 1
ATOM 877 C CA . THR A 1 109 ? -16.726 -3.250 14.151 1.00 83.00 109 THR A CA 1
ATOM 878 C C . THR A 1 109 ? -16.854 -2.419 12.870 1.00 83.00 109 THR A C 1
ATOM 880 O O . THR A 1 109 ? -16.186 -2.712 11.879 1.00 83.00 109 THR A O 1
ATOM 883 N N . TYR A 1 110 ? -17.635 -1.334 12.889 1.00 80.69 110 TYR A N 1
ATOM 884 C CA . TYR A 1 110 ? -17.758 -0.414 11.750 1.00 80.69 110 TYR A CA 1
ATOM 885 C C . TYR A 1 110 ? -16.440 0.281 11.401 1.00 80.69 110 TYR A C 1
ATOM 887 O O . TYR A 1 110 ? -16.130 0.454 10.224 1.00 80.69 110 TYR A O 1
ATOM 895 N N . ALA A 1 111 ? -15.640 0.630 12.407 1.00 74.38 111 ALA A N 1
ATOM 896 C CA . ALA A 1 111 ? -14.309 1.191 12.236 1.00 74.38 111 ALA A CA 1
ATOM 897 C C . ALA A 1 111 ? -13.383 0.234 11.463 1.00 74.38 111 ALA A C 1
ATOM 899 O O . ALA A 1 111 ? -12.718 0.656 10.519 1.00 74.38 111 ALA A O 1
ATOM 900 N N . ILE A 1 112 ? -13.398 -1.061 11.799 1.00 78.19 112 ILE A N 1
ATOM 901 C CA . ILE A 1 112 ? -12.641 -2.103 11.084 1.00 78.19 112 ILE A CA 1
ATOM 902 C C . ILE A 1 112 ? -13.152 -2.278 9.646 1.00 78.19 112 ILE A C 1
ATOM 904 O O . ILE A 1 112 ? -12.362 -2.453 8.719 1.00 78.19 112 ILE A O 1
ATOM 908 N N . PHE A 1 113 ? -14.466 -2.205 9.418 1.00 74.88 113 PHE A N 1
ATOM 909 C CA . PHE A 1 113 ? -15.001 -2.238 8.053 1.00 74.88 113 PHE A CA 1
ATOM 910 C C . PHE A 1 113 ? -14.565 -1.020 7.227 1.00 74.88 113 PHE A C 1
ATOM 912 O O . PHE A 1 113 ? -14.255 -1.171 6.046 1.00 74.88 113 PHE A O 1
ATOM 919 N N . ALA A 1 114 ? -14.488 0.163 7.838 1.00 68.00 114 ALA A N 1
ATOM 920 C CA . ALA A 1 114 ? -14.090 1.403 7.174 1.00 68.00 114 ALA A CA 1
ATOM 921 C C . ALA A 1 114 ? -12.585 1.484 6.850 1.00 68.00 114 ALA A C 1
ATOM 923 O O . ALA A 1 114 ? -12.194 2.220 5.943 1.00 68.00 114 ALA A O 1
ATOM 924 N N . THR A 1 115 ? -11.725 0.739 7.556 1.00 69.81 115 THR A N 1
ATOM 925 C CA . THR A 1 115 ? -10.284 0.670 7.248 1.00 69.81 115 THR A CA 1
ATOM 926 C C . THR A 1 115 ? -9.954 -0.294 6.113 1.00 69.81 115 THR A C 1
ATOM 928 O O . THR A 1 115 ? -8.824 -0.278 5.619 1.00 69.81 115 THR A O 1
ATOM 931 N N . ARG A 1 116 ? -10.917 -1.103 5.650 1.00 68.12 116 ARG A N 1
ATOM 932 C CA . ARG A 1 116 ? -10.706 -2.021 4.529 1.00 68.12 116 ARG A CA 1
ATOM 933 C C . ARG A 1 116 ? -10.498 -1.226 3.226 1.00 68.12 116 ARG A C 1
ATOM 935 O O . ARG A 1 116 ? -11.391 -0.477 2.830 1.00 68.12 116 ARG A O 1
ATOM 942 N N . PRO A 1 117 ? -9.351 -1.378 2.535 1.00 63.94 117 PRO A N 1
ATOM 943 C CA . PRO A 1 117 ? -9.120 -0.699 1.264 1.00 63.94 117 PRO A CA 1
ATOM 944 C C . PRO A 1 117 ? -10.092 -1.199 0.184 1.00 63.94 117 PRO A C 1
ATOM 946 O O . PRO A 1 117 ? -10.528 -2.353 0.206 1.00 63.94 117 PRO A O 1
ATOM 949 N N . GLU A 1 118 ? -10.436 -0.316 -0.758 1.00 59.50 118 GLU A N 1
ATOM 950 C CA . GLU A 1 118 ? -11.413 -0.589 -1.819 1.00 59.50 118 GLU A CA 1
ATOM 951 C C . GLU A 1 118 ? -11.024 -1.824 -2.654 1.00 59.50 118 GLU A C 1
ATOM 953 O O . GLU A 1 118 ? -9.876 -1.940 -3.103 1.00 59.50 118 GLU A O 1
ATOM 958 N N . PRO A 1 119 ? -11.968 -2.746 -2.915 1.00 53.25 119 PRO A N 1
ATOM 959 C CA . PRO A 1 119 ? -11.692 -3.926 -3.709 1.00 53.25 119 PRO A CA 1
ATOM 960 C C . PRO A 1 119 ? -11.686 -3.559 -5.200 1.00 53.25 119 PRO A C 1
ATOM 962 O O . PRO A 1 119 ? -12.737 -3.415 -5.816 1.00 53.25 119 PRO A O 1
ATOM 965 N N . LYS A 1 120 ? -10.478 -3.505 -5.775 1.00 55.91 120 LYS A N 1
ATOM 966 C CA . LYS A 1 120 ? -10.173 -3.486 -7.224 1.00 55.91 120 LYS A CA 1
ATOM 967 C C . LYS A 1 120 ? -10.434 -2.156 -7.940 1.00 55.91 120 LYS A C 1
ATOM 969 O O . LYS A 1 120 ? -11.416 -1.464 -7.696 1.00 55.91 120 LYS A O 1
ATOM 974 N N . HIS A 1 121 ? -9.539 -1.795 -8.862 1.00 51.41 121 HIS A N 1
ATOM 975 C CA . HIS A 1 121 ? -9.731 -0.686 -9.802 1.00 51.41 121 HIS A CA 1
ATOM 976 C C . HIS A 1 121 ? -9.435 -1.153 -11.228 1.00 51.41 121 HIS A C 1
ATOM 978 O O . HIS A 1 121 ? -8.364 -1.687 -11.516 1.00 51.41 121 HIS A O 1
ATOM 984 N N . GLY A 1 122 ? -10.380 -0.875 -12.129 1.00 50.88 122 GLY A N 1
ATOM 985 C CA . GLY A 1 122 ? -10.254 -1.148 -13.560 1.00 50.88 122 GLY A CA 1
ATOM 986 C C . GLY A 1 122 ? -10.840 -2.492 -13.996 1.00 50.88 122 GLY A C 1
ATOM 987 O O . GLY A 1 122 ? -11.069 -3.401 -13.201 1.00 50.88 122 GLY A O 1
ATOM 988 N N . SER A 1 123 ? -11.132 -2.595 -15.294 1.00 44.78 123 SER A N 1
ATOM 989 C CA . SER A 1 123 ? -11.561 -3.847 -15.912 1.00 44.78 123 SER A CA 1
ATOM 990 C C . SER A 1 123 ? -10.358 -4.778 -16.089 1.00 44.78 123 SER A C 1
ATOM 992 O O . SER A 1 123 ? -9.241 -4.337 -16.357 1.00 44.78 123 SER A O 1
ATOM 994 N N . ARG A 1 124 ? -10.612 -6.083 -15.985 1.00 46.69 124 ARG A N 1
ATOM 995 C CA . ARG A 1 124 ? -9.683 -7.226 -16.107 1.00 46.69 124 ARG A CA 1
ATOM 996 C C . ARG A 1 124 ? -8.742 -7.197 -17.334 1.00 46.69 124 ARG A C 1
ATOM 998 O O . ARG A 1 124 ? -7.830 -8.010 -17.413 1.00 46.69 124 ARG A O 1
ATOM 1005 N N . GLN A 1 125 ? -8.978 -6.298 -18.291 1.00 41.31 125 GLN A N 1
ATOM 1006 C CA . GLN A 1 125 ? -8.278 -6.185 -19.573 1.00 41.31 125 GLN A CA 1
ATOM 1007 C C . GLN A 1 125 ? -7.027 -5.305 -19.546 1.00 41.31 125 GLN A C 1
ATOM 1009 O O . GLN A 1 125 ? -6.129 -5.519 -20.354 1.00 41.31 125 GLN A O 1
ATOM 1014 N N . THR A 1 126 ? -6.921 -4.352 -18.620 1.00 47.06 126 THR A N 1
ATOM 1015 C CA . THR A 1 126 ? -5.672 -3.615 -18.396 1.00 47.06 126 THR A CA 1
ATOM 1016 C C . THR A 1 126 ? -5.070 -4.141 -17.108 1.00 47.06 126 THR A C 1
ATOM 1018 O O . THR A 1 126 ? -5.374 -3.623 -16.036 1.00 47.06 126 THR A O 1
ATOM 1021 N N . SER A 1 127 ? -4.284 -5.215 -17.205 1.00 53.56 127 SER A N 1
ATOM 1022 C CA . SER A 1 127 ? -3.534 -5.828 -16.100 1.00 53.56 127 SER A CA 1
ATOM 1023 C C . SER A 1 127 ? -2.468 -4.860 -15.570 1.00 53.56 127 SER A C 1
ATOM 1025 O O . SER A 1 127 ? -1.271 -5.098 -15.704 1.00 53.56 127 SER A O 1
ATOM 1027 N N . ASN A 1 128 ? -2.898 -3.735 -14.998 1.00 64.06 128 ASN A N 1
ATOM 1028 C CA . ASN A 1 128 ? -2.031 -2.810 -14.302 1.00 64.06 128 ASN A CA 1
ATOM 1029 C C . ASN A 1 128 ? -1.556 -3.506 -13.024 1.00 64.06 128 ASN A C 1
ATOM 1031 O O . ASN A 1 128 ? -2.256 -3.510 -12.008 1.00 64.06 128 ASN A O 1
ATOM 1035 N N . LEU A 1 129 ? -0.383 -4.128 -13.130 1.00 70.31 129 LEU A N 1
ATOM 1036 C CA . LEU A 1 129 ? 0.314 -4.854 -12.067 1.00 70.31 129 LEU A CA 1
ATOM 1037 C C . LEU A 1 129 ? 0.631 -3.960 -10.863 1.00 70.31 129 LEU A C 1
ATOM 1039 O O . LEU A 1 129 ? 0.877 -4.470 -9.778 1.00 70.31 129 LEU A O 1
ATOM 1043 N N . LEU A 1 130 ? 0.616 -2.638 -11.050 1.00 70.69 130 LEU A N 1
ATOM 1044 C CA . LEU A 1 130 ? 1.016 -1.653 -10.047 1.00 70.69 130 LEU A CA 1
ATOM 1045 C C . LEU A 1 130 ? -0.106 -1.324 -9.055 1.00 70.69 130 LEU A C 1
ATOM 1047 O O . LEU A 1 130 ? 0.150 -0.750 -7.998 1.00 70.69 130 LEU A O 1
ATOM 1051 N N . TYR A 1 131 ? -1.351 -1.698 -9.368 1.00 68.69 131 TYR A N 1
ATOM 1052 C CA . TYR A 1 131 ? -2.493 -1.409 -8.510 1.00 68.69 131 TYR A CA 1
ATOM 1053 C C . TYR A 1 131 ? -2.716 -2.509 -7.462 1.00 68.69 131 TYR A C 1
ATOM 1055 O O . TYR A 1 131 ? -2.878 -3.679 -7.814 1.00 68.69 131 TYR A O 1
ATOM 1063 N N . PHE A 1 132 ? -2.830 -2.114 -6.185 1.00 66.19 132 PHE A 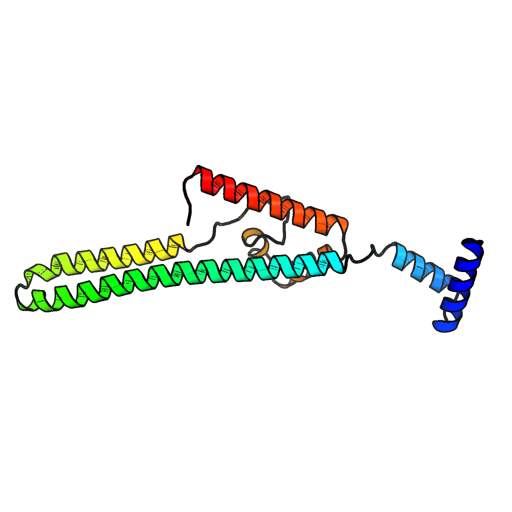N 1
ATOM 1064 C CA . PHE A 1 132 ? -3.024 -3.010 -5.030 1.00 66.19 132 PHE A CA 1
ATOM 1065 C C . PHE A 1 132 ? -4.100 -4.078 -5.239 1.00 66.19 132 PHE A C 1
ATOM 1067 O O . PHE A 1 132 ? -3.849 -5.266 -5.072 1.00 66.19 132 PHE A O 1
ATOM 1074 N N . GLY A 1 133 ? -5.288 -3.677 -5.691 1.00 66.06 133 GLY A N 1
ATOM 1075 C CA . GLY A 1 133 ? -6.388 -4.616 -5.912 1.00 66.06 133 GLY A CA 1
ATOM 1076 C C . GLY A 1 133 ? -6.195 -5.583 -7.088 1.00 66.06 133 GLY A C 1
ATOM 1077 O O . GLY A 1 133 ? -6.933 -6.558 -7.165 1.00 66.06 133 GLY A O 1
ATOM 1078 N N . ASN A 1 134 ? -5.244 -5.332 -7.995 1.00 67.19 134 ASN A N 1
ATOM 1079 C CA . ASN A 1 134 ? -5.016 -6.162 -9.184 1.00 67.19 134 ASN A CA 1
ATOM 1080 C C . ASN A 1 134 ? -3.884 -7.176 -8.981 1.00 67.19 134 ASN A C 1
ATOM 1082 O O . ASN A 1 134 ? -3.962 -8.265 -9.545 1.00 67.19 134 ASN A O 1
ATOM 1086 N N . PHE A 1 135 ? -2.862 -6.857 -8.174 1.00 70.88 135 PHE A N 1
ATOM 1087 C CA . PHE A 1 135 ? -1.829 -7.837 -7.820 1.00 70.88 135 PHE A CA 1
ATOM 1088 C C . PHE A 1 135 ? -2.173 -8.678 -6.591 1.00 70.88 135 PHE A C 1
ATOM 1090 O O . PHE A 1 135 ? -1.620 -9.760 -6.459 1.00 70.88 135 PHE A O 1
ATOM 1097 N N . ASN A 1 136 ? -3.076 -8.235 -5.707 1.00 69.88 136 ASN A N 1
ATOM 1098 C CA . ASN A 1 136 ? -3.455 -9.008 -4.515 1.00 69.88 136 ASN A CA 1
ATOM 1099 C C . ASN A 1 136 ? -4.033 -10.401 -4.851 1.00 69.88 136 ASN A C 1
ATOM 1101 O O . ASN A 1 136 ? -4.002 -11.297 -4.016 1.00 69.88 136 ASN A O 1
ATOM 1105 N N . ASP A 1 137 ? -4.551 -10.579 -6.069 1.00 69.31 137 ASP A N 1
ATOM 1106 C CA . ASP A 1 137 ? -5.072 -11.858 -6.566 1.00 69.31 137 ASP A CA 1
ATOM 1107 C C . ASP A 1 137 ? -4.004 -12.711 -7.296 1.00 69.31 137 ASP A C 1
ATOM 1109 O O . ASP A 1 137 ? -4.318 -13.805 -7.765 1.00 69.31 137 ASP A O 1
ATOM 1113 N N . LEU A 1 138 ? -2.768 -12.218 -7.455 1.00 75.88 138 LEU A N 1
ATOM 1114 C CA . LEU A 1 138 ? -1.667 -12.928 -8.118 1.00 75.88 138 LEU A CA 1
ATOM 1115 C C . LEU A 1 138 ? -0.799 -13.676 -7.100 1.00 75.88 138 LEU A C 1
ATOM 1117 O O . LEU A 1 138 ? -0.560 -13.193 -5.996 1.00 75.88 138 LEU A O 1
ATOM 1121 N N . ASN A 1 139 ? -0.265 -14.830 -7.505 1.00 82.25 139 ASN A N 1
ATOM 1122 C CA . ASN A 1 139 ? 0.772 -15.511 -6.736 1.00 82.25 139 ASN A CA 1
ATOM 1123 C C . ASN A 1 139 ? 2.093 -14.733 -6.805 1.00 82.25 139 ASN A C 1
ATOM 1125 O O . ASN A 1 139 ? 2.366 -14.044 -7.789 1.00 82.25 139 ASN A O 1
ATOM 1129 N N . GLU A 1 140 ? 2.942 -14.909 -5.790 1.00 81.81 140 GLU A N 1
ATOM 1130 C CA . GLU A 1 140 ? 4.259 -14.265 -5.700 1.00 81.81 140 GLU A CA 1
ATOM 1131 C C . GLU A 1 140 ? 5.090 -14.463 -6.978 1.00 81.81 140 GLU A C 1
ATOM 1133 O O . GLU A 1 140 ? 5.521 -13.480 -7.576 1.00 81.81 140 GLU A O 1
ATOM 1138 N N . SER A 1 141 ? 5.217 -15.712 -7.448 1.00 84.31 141 SER A N 1
ATOM 1139 C CA . SER A 1 141 ? 5.964 -16.049 -8.672 1.00 84.31 141 SER A CA 1
ATOM 1140 C C . SER A 1 141 ? 5.395 -15.352 -9.911 1.00 84.31 141 SER A C 1
ATOM 1142 O O . SER A 1 141 ? 6.134 -14.769 -10.701 1.00 84.31 141 SER A O 1
ATOM 1144 N N . ASP A 1 142 ? 4.067 -15.354 -10.067 1.00 82.69 142 ASP A N 1
ATOM 1145 C CA . ASP A 1 142 ? 3.410 -14.735 -11.222 1.00 82.69 142 ASP A CA 1
ATOM 1146 C C . ASP A 1 142 ? 3.601 -13.215 -11.226 1.00 82.69 142 ASP A C 1
ATOM 1148 O O . ASP A 1 142 ? 3.717 -12.593 -12.285 1.00 82.69 142 ASP A O 1
ATOM 1152 N N . TYR A 1 143 ? 3.613 -12.601 -10.041 1.00 83.00 143 TYR A N 1
ATOM 1153 C CA . TYR A 1 143 ? 3.854 -11.175 -9.881 1.00 83.00 143 TYR A CA 1
ATOM 1154 C C . TYR A 1 143 ? 5.305 -10.812 -10.207 1.00 83.00 143 TYR A C 1
ATOM 1156 O O . TYR A 1 143 ? 5.532 -9.897 -11.003 1.00 83.00 143 TYR A O 1
ATOM 1164 N N . THR A 1 144 ? 6.284 -11.536 -9.650 1.00 82.69 144 THR A N 1
ATOM 1165 C CA . THR A 1 144 ? 7.709 -11.272 -9.898 1.00 82.69 144 THR A CA 1
ATOM 1166 C C . THR A 1 144 ? 8.064 -11.436 -11.368 1.00 82.69 144 THR A C 1
ATOM 1168 O O . THR A 1 144 ? 8.784 -10.597 -11.914 1.00 82.69 144 THR A O 1
ATOM 1171 N N . ASP A 1 145 ? 7.508 -12.448 -12.037 1.00 83.81 145 ASP A N 1
ATOM 1172 C CA . ASP A 1 145 ? 7.774 -12.718 -13.450 1.00 83.81 145 ASP A CA 1
ATOM 1173 C C . ASP A 1 145 ? 7.155 -11.649 -14.354 1.00 83.81 145 ASP A C 1
ATOM 1175 O O . ASP A 1 145 ? 7.827 -11.099 -15.229 1.00 83.81 145 ASP A O 1
ATOM 1179 N N . LYS A 1 146 ? 5.890 -11.278 -14.119 1.00 82.50 146 LYS A N 1
ATOM 1180 C CA . LYS A 1 146 ? 5.218 -10.226 -14.898 1.00 82.50 146 LYS A CA 1
ATOM 1181 C C . LYS A 1 146 ? 5.855 -8.856 -14.694 1.00 82.50 146 LYS A C 1
ATOM 1183 O O . LYS A 1 146 ? 6.025 -8.124 -15.666 1.00 82.50 146 LYS A O 1
ATOM 1188 N N . LEU A 1 147 ? 6.233 -8.512 -13.462 1.00 82.81 147 LEU A N 1
ATOM 1189 C CA . LEU A 1 147 ? 6.925 -7.257 -13.173 1.00 82.81 147 LEU A CA 1
ATOM 1190 C C . LEU A 1 147 ? 8.304 -7.226 -13.839 1.00 82.81 147 LEU A C 1
ATOM 1192 O O . LEU A 1 147 ? 8.692 -6.215 -14.421 1.00 82.81 147 LEU A O 1
ATOM 1196 N N . THR A 1 148 ? 9.025 -8.347 -13.804 1.00 82.06 148 THR A N 1
ATOM 1197 C CA . THR A 1 148 ? 10.332 -8.481 -14.450 1.00 82.06 148 THR A CA 1
ATOM 1198 C C . THR A 1 148 ? 10.230 -8.340 -15.965 1.00 82.06 148 THR A C 1
ATOM 1200 O O . THR A 1 148 ? 10.984 -7.565 -16.548 1.00 82.06 148 THR A O 1
ATOM 1203 N N . ASN A 1 149 ? 9.253 -8.994 -16.595 1.00 81.94 149 ASN A N 1
ATOM 1204 C CA . ASN A 1 149 ? 8.992 -8.862 -18.030 1.00 81.94 149 ASN A CA 1
ATOM 1205 C C . ASN A 1 149 ? 8.622 -7.424 -18.420 1.00 81.94 149 ASN A C 1
ATOM 1207 O O . ASN A 1 149 ? 9.181 -6.891 -19.379 1.00 81.94 149 ASN A O 1
ATOM 1211 N N . LEU A 1 150 ? 7.781 -6.758 -17.620 1.00 80.88 150 LEU A N 1
ATOM 1212 C CA . LEU A 1 150 ? 7.414 -5.358 -17.835 1.00 80.88 150 LEU A CA 1
ATOM 1213 C C . LEU A 1 150 ? 8.640 -4.432 -17.806 1.00 80.88 150 LEU A C 1
ATOM 1215 O O . LEU A 1 150 ? 8.725 -3.500 -18.595 1.00 80.88 150 LEU A O 1
ATOM 1219 N N . MET A 1 151 ? 9.626 -4.694 -16.941 1.00 79.06 151 MET A N 1
ATOM 1220 C CA . MET A 1 151 ? 10.863 -3.901 -16.890 1.00 79.06 151 MET A CA 1
ATOM 1221 C C . MET A 1 151 ? 11.754 -4.052 -18.129 1.00 79.06 151 MET A C 1
ATOM 1223 O O . MET A 1 151 ? 12.546 -3.151 -18.420 1.00 79.06 151 MET A O 1
ATOM 1227 N N . TYR A 1 152 ? 11.661 -5.178 -18.839 1.00 77.81 152 TYR A N 1
ATOM 1228 C CA . TYR A 1 152 ? 12.393 -5.391 -20.089 1.00 77.81 152 TYR A CA 1
ATOM 1229 C C . TYR A 1 152 ? 11.708 -4.726 -21.290 1.00 77.81 152 TYR A C 1
ATOM 1231 O O . TYR A 1 152 ? 12.393 -4.381 -22.250 1.00 77.81 152 TYR A O 1
ATOM 1239 N N . GLN A 1 153 ? 10.394 -4.493 -21.220 1.00 78.56 153 GLN A N 1
ATOM 1240 C CA . GLN A 1 153 ? 9.590 -3.879 -22.280 1.00 78.56 153 GLN A CA 1
ATOM 1241 C C . GLN A 1 153 ? 9.352 -2.389 -21.987 1.00 78.56 153 GLN A C 1
ATOM 1243 O O . GLN A 1 153 ? 8.364 -2.004 -21.359 1.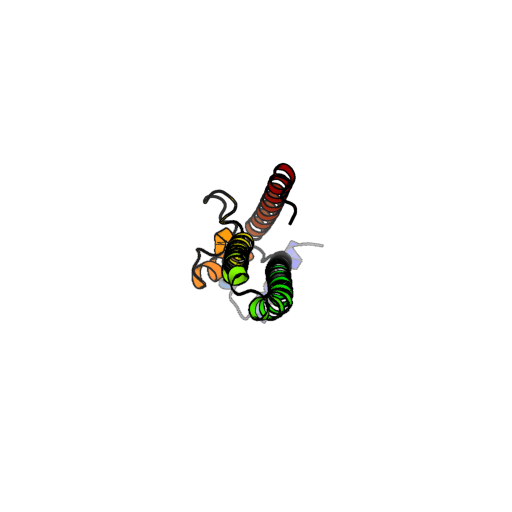00 78.56 153 GLN A O 1
ATOM 1248 N N . GLY A 1 154 ? 10.269 -1.530 -22.440 1.00 74.12 154 GLY A N 1
ATOM 1249 C CA . GLY A 1 154 ? 10.266 -0.098 -22.112 1.00 74.12 154 GLY A CA 1
ATOM 1250 C C . GLY A 1 154 ? 8.963 0.631 -22.469 1.00 74.12 154 GLY A C 1
ATOM 1251 O O . GLY A 1 154 ? 8.412 1.345 -21.632 1.00 74.12 154 GLY A O 1
ATOM 1252 N N . ASP A 1 155 ? 8.430 0.427 -23.673 1.00 79.50 155 ASP A N 1
ATOM 1253 C CA . ASP A 1 155 ? 7.205 1.107 -24.123 1.00 79.50 155 ASP A CA 1
ATOM 1254 C C . ASP A 1 155 ? 5.962 0.656 -23.337 1.00 79.50 155 ASP A C 1
ATOM 1256 O O . ASP A 1 155 ? 5.093 1.463 -22.986 1.00 79.50 155 ASP A O 1
ATOM 1260 N N . GLU A 1 156 ? 5.889 -0.634 -23.003 1.00 78.00 156 GLU A N 1
ATOM 1261 C CA . GLU A 1 156 ? 4.792 -1.208 -22.219 1.00 78.00 156 GLU A CA 1
ATOM 1262 C C . GLU A 1 156 ? 4.841 -0.751 -20.755 1.00 78.00 156 GLU A C 1
ATOM 1264 O O . GLU A 1 156 ? 3.803 -0.431 -20.161 1.00 78.00 156 GLU A O 1
ATOM 1269 N N . LEU A 1 157 ? 6.048 -0.621 -20.198 1.00 81.12 157 LEU A N 1
ATOM 1270 C CA . LEU A 1 157 ? 6.287 -0.048 -18.879 1.00 81.12 157 LEU A CA 1
ATOM 1271 C C . LEU A 1 157 ? 5.720 1.372 -18.770 1.00 81.12 157 LEU A C 1
ATOM 1273 O O . LEU A 1 157 ? 4.919 1.651 -17.874 1.00 81.12 157 LEU A O 1
ATOM 1277 N N . TYR A 1 158 ? 6.091 2.268 -19.691 1.00 81.19 158 TYR A N 1
ATOM 1278 C CA . TYR A 1 158 ? 5.615 3.656 -19.663 1.00 81.19 158 TYR A CA 1
ATOM 1279 C C . TYR A 1 158 ? 4.099 3.752 -19.848 1.00 81.19 158 TYR A C 1
ATOM 1281 O O . TYR A 1 158 ? 3.437 4.516 -19.140 1.00 81.19 158 TYR A O 1
ATOM 1289 N N . LYS A 1 159 ? 3.525 2.938 -20.743 1.00 83.06 159 LYS A N 1
ATOM 1290 C CA . LYS A 1 159 ? 2.071 2.850 -20.928 1.00 83.06 159 LYS A CA 1
ATOM 1291 C C . LYS A 1 159 ? 1.360 2.404 -19.648 1.00 83.06 159 LYS A C 1
ATOM 1293 O O . LYS A 1 159 ? 0.314 2.955 -19.308 1.00 83.06 159 LYS A O 1
ATOM 1298 N N . THR A 1 160 ? 1.927 1.441 -18.926 1.00 80.50 160 THR A N 1
ATOM 1299 C CA . THR A 1 160 ? 1.359 0.933 -17.670 1.00 80.50 160 THR A CA 1
ATOM 1300 C C . THR A 1 160 ? 1.384 1.994 -16.571 1.00 80.50 160 THR A C 1
ATOM 1302 O O . THR A 1 160 ? 0.363 2.212 -15.923 1.00 80.50 160 THR A O 1
ATOM 1305 N N . ILE A 1 161 ? 2.490 2.734 -16.423 1.00 81.88 161 ILE A N 1
ATOM 1306 C CA . ILE A 1 161 ? 2.592 3.861 -15.476 1.00 81.88 161 ILE A CA 1
ATOM 1307 C C . ILE A 1 161 ? 1.572 4.968 -15.810 1.00 81.88 161 ILE A C 1
ATOM 1309 O O . ILE A 1 161 ? 0.937 5.535 -14.915 1.00 81.88 161 ILE A O 1
ATOM 1313 N N . ALA A 1 162 ? 1.378 5.275 -17.097 1.00 83.69 162 ALA A N 1
ATOM 1314 C CA . ALA A 1 162 ? 0.399 6.270 -17.532 1.00 83.69 162 ALA A CA 1
ATOM 1315 C C . ALA A 1 162 ? -1.045 5.843 -17.210 1.00 83.69 162 ALA A C 1
ATOM 1317 O O . ALA A 1 162 ? -1.837 6.648 -16.714 1.00 83.69 162 ALA A O 1
ATOM 1318 N N . LEU A 1 163 ? -1.381 4.568 -17.443 1.00 81.81 163 LEU A N 1
ATOM 1319 C CA . LEU A 1 163 ? -2.683 4.003 -17.080 1.00 81.81 163 LEU A CA 1
ATOM 1320 C C . LEU A 1 163 ? -2.910 4.021 -15.565 1.00 81.81 163 LEU A C 1
ATOM 1322 O O . LEU A 1 163 ? -4.002 4.379 -15.127 1.00 81.81 163 LEU A O 1
ATOM 1326 N N . ASP A 1 164 ? -1.891 3.683 -14.772 1.00 80.75 164 ASP A N 1
ATOM 1327 C CA . ASP A 1 164 ? -1.956 3.744 -13.309 1.00 80.75 164 ASP A CA 1
ATOM 1328 C C . ASP A 1 164 ? -2.309 5.152 -12.819 1.00 80.75 164 ASP A C 1
ATOM 1330 O O . ASP A 1 164 ? -3.281 5.343 -12.087 1.00 80.75 164 ASP A O 1
ATOM 1334 N N . THR A 1 165 ? -1.600 6.156 -13.337 1.00 81.25 165 THR A N 1
ATOM 1335 C CA . THR A 1 165 ? -1.835 7.568 -13.005 1.00 81.25 165 THR A CA 1
ATOM 1336 C C . THR A 1 165 ? -3.254 8.012 -13.384 1.00 81.25 165 THR A C 1
ATOM 1338 O O . THR A 1 165 ? -3.922 8.697 -12.607 1.00 81.25 165 THR A O 1
ATOM 1341 N N . TYR A 1 166 ? -3.752 7.594 -14.553 1.00 84.62 166 TYR A N 1
ATOM 1342 C CA . TYR A 1 166 ? -5.112 7.905 -15.001 1.00 84.62 166 TYR A CA 1
ATOM 1343 C C . TYR A 1 166 ? -6.181 7.311 -14.073 1.00 84.62 166 TYR A C 1
ATOM 1345 O O . TYR A 1 166 ? -7.115 8.009 -13.666 1.00 84.62 166 TYR A O 1
ATOM 1353 N N . TYR A 1 167 ? -6.052 6.032 -13.707 1.00 79.38 167 TYR A N 1
ATOM 1354 C CA . TYR A 1 167 ? -7.017 5.377 -12.824 1.00 79.38 167 TYR A CA 1
ATOM 1355 C C . TYR A 1 167 ? -6.951 5.900 -11.388 1.00 79.38 167 TYR A C 1
ATOM 1357 O O . TYR A 1 167 ? -7.999 6.020 -10.750 1.00 79.38 167 TYR A O 1
ATOM 1365 N N . LEU A 1 168 ? -5.762 6.273 -10.904 1.00 79.06 168 LEU A N 1
ATOM 1366 C CA . LEU A 1 168 ? -5.597 6.949 -9.620 1.00 79.06 168 LEU A CA 1
ATOM 1367 C C . LEU A 1 168 ? -6.309 8.312 -9.616 1.00 79.06 168 LEU A C 1
ATOM 1369 O O . LEU A 1 168 ? -7.053 8.620 -8.690 1.00 79.06 168 LEU A O 1
ATOM 1373 N N . GLY A 1 169 ? -6.166 9.104 -10.683 1.00 81.56 169 GLY A N 1
ATOM 1374 C CA . GLY A 1 169 ? -6.900 10.365 -10.834 1.00 81.56 169 GLY A CA 1
ATOM 1375 C C . GLY A 1 169 ? -8.419 10.164 -10.885 1.00 81.56 169 GLY A C 1
ATOM 1376 O O . GLY A 1 169 ? -9.173 10.882 -10.225 1.00 81.56 169 GLY A O 1
ATOM 1377 N N . LYS A 1 170 ? -8.884 9.142 -11.613 1.00 82.12 170 LYS A N 1
ATOM 1378 C CA . LYS A 1 170 ? -10.311 8.805 -11.706 1.00 82.12 170 LYS A CA 1
ATOM 1379 C C . LYS A 1 170 ? -10.907 8.412 -10.352 1.00 82.12 170 LYS A C 1
ATOM 1381 O O . LYS A 1 170 ? -12.020 8.836 -10.043 1.00 82.12 170 LYS A O 1
ATOM 1386 N N . SER A 1 171 ? -10.196 7.630 -9.541 1.00 72.56 171 SER A N 1
ATOM 1387 C CA . SER A 1 171 ? -10.693 7.221 -8.222 1.00 72.56 171 SER A CA 1
ATOM 1388 C C . SER A 1 171 ? -10.758 8.380 -7.235 1.00 72.56 171 SER A C 1
ATOM 1390 O O . SER A 1 171 ? -11.720 8.483 -6.474 1.00 72.56 171 SER A O 1
ATOM 1392 N N . ILE A 1 172 ? -9.800 9.307 -7.300 1.00 77.38 172 ILE A N 1
ATOM 1393 C CA . ILE A 1 172 ? -9.843 10.553 -6.527 1.00 77.38 172 ILE A CA 1
ATOM 1394 C C . ILE A 1 172 ? -11.066 11.390 -6.923 1.00 77.38 172 ILE A C 1
ATOM 1396 O O . ILE A 1 172 ? -11.761 11.897 -6.041 1.00 77.38 172 ILE A O 1
ATOM 1400 N N . GLY A 1 173 ? -11.360 11.507 -8.223 1.00 80.12 173 GLY A N 1
ATOM 1401 C CA . GLY A 1 173 ? -12.533 12.235 -8.718 1.00 80.12 173 GLY A CA 1
ATOM 1402 C C . GLY A 1 173 ? -13.857 11.629 -8.243 1.00 80.12 173 GLY A C 1
ATOM 1403 O O . GLY A 1 173 ? -14.749 12.356 -7.813 1.00 80.12 173 GLY A O 1
ATOM 1404 N N . ILE A 1 174 ? -13.958 10.297 -8.241 1.00 74.81 174 ILE A N 1
ATOM 1405 C CA . ILE A 1 174 ? -15.104 9.569 -7.679 1.00 74.81 174 ILE A CA 1
ATOM 1406 C C . ILE A 1 174 ? -15.263 9.898 -6.188 1.00 74.81 174 ILE A C 1
ATOM 1408 O O . ILE A 1 174 ? -16.340 10.306 -5.765 1.00 74.81 174 ILE A O 1
ATOM 1412 N N . LYS A 1 175 ? -14.191 9.798 -5.393 1.00 71.50 175 LYS A N 1
ATOM 1413 C CA . LYS A 1 175 ? -14.233 10.083 -3.946 1.00 71.50 175 LYS A CA 1
ATOM 1414 C C . LYS A 1 175 ? -14.668 11.514 -3.636 1.00 71.50 175 LYS A C 1
ATOM 1416 O O . LYS A 1 175 ? -15.510 11.712 -2.762 1.00 71.50 175 LYS A O 1
ATOM 1421 N N . HIS A 1 176 ? -14.165 12.486 -4.398 1.00 73.06 176 HIS A N 1
ATOM 1422 C CA . HIS A 1 176 ? -14.589 13.883 -4.279 1.00 73.06 176 HIS A CA 1
ATOM 1423 C C . HIS A 1 176 ? -16.071 14.071 -4.619 1.00 73.06 176 HIS A C 1
ATOM 1425 O O . HIS A 1 176 ? -16.765 14.785 -3.902 1.00 73.06 176 HIS A O 1
ATOM 1431 N N . ALA A 1 177 ? -16.580 13.409 -5.663 1.00 72.56 177 ALA A N 1
ATOM 1432 C CA . ALA A 1 177 ? -17.988 13.509 -6.050 1.00 72.56 177 ALA A CA 1
ATOM 1433 C C . ALA A 1 177 ? -18.948 12.954 -4.980 1.00 72.56 177 ALA A C 1
ATOM 1435 O O . ALA A 1 177 ? -20.030 13.500 -4.789 1.00 72.56 177 ALA A O 1
ATOM 1436 N N . TYR A 1 178 ? -18.545 11.905 -4.254 1.00 69.56 178 TYR A N 1
ATOM 1437 C CA . TYR A 1 178 ? -19.336 11.310 -3.168 1.00 69.56 178 TYR A CA 1
ATOM 1438 C C . TYR A 1 178 ? -19.104 11.964 -1.794 1.00 69.56 178 TYR A C 1
ATOM 1440 O O . TYR A 1 178 ? -19.596 11.455 -0.789 1.00 69.56 178 TYR A O 1
ATOM 1448 N N . GLY A 1 179 ? -18.344 13.066 -1.717 1.00 57.19 179 GLY A N 1
ATOM 1449 C CA . GLY A 1 179 ? -18.035 13.742 -0.449 1.00 57.19 179 GLY A CA 1
ATOM 1450 C C . GLY A 1 179 ? -17.211 12.893 0.529 1.00 57.19 179 GLY A C 1
ATOM 1451 O O . GLY A 1 179 ? -17.118 13.220 1.709 1.00 57.19 179 GLY A O 1
ATOM 1452 N N . CYS A 1 180 ? -16.611 11.798 0.056 1.00 56.47 180 CYS A N 1
ATOM 1453 C CA . CYS A 1 180 ? -15.819 10.887 0.868 1.00 56.47 180 CYS A CA 1
ATOM 1454 C C . CYS A 1 180 ? -14.365 11.375 0.878 1.00 56.47 180 CYS A C 1
ATOM 1456 O O . CYS A 1 180 ? -13.519 10.905 0.117 1.00 56.47 180 CYS A O 1
ATOM 1458 N N . VAL A 1 181 ? -14.089 12.373 1.715 1.00 44.69 181 VAL A N 1
ATOM 1459 C CA . VAL A 1 181 ? -12.724 12.774 2.068 1.00 44.69 181 VAL A CA 1
ATOM 1460 C C . VAL A 1 181 ? -12.410 12.099 3.397 1.00 44.69 181 VAL A C 1
ATOM 1462 O O . VAL A 1 181 ? -13.025 12.422 4.410 1.00 44.69 181 VAL A O 1
ATOM 1465 N N . ILE A 1 182 ? -11.512 11.114 3.367 1.00 42.16 182 ILE A N 1
ATOM 1466 C CA . ILE A 1 182 ? -10.938 10.511 4.578 1.00 42.16 182 ILE A CA 1
ATOM 1467 C C . ILE A 1 182 ? -9.641 11.236 4.907 1.00 42.16 182 ILE A C 1
ATOM 1469 O O . ILE A 1 182 ? -8.834 11.384 3.960 1.00 42.16 182 ILE A O 1
#

Nearest PDB structures (foldseek):
  8yxz-assembly1_U  TM=8.025E-01  e=7.396E+00  Thermus thermophilus HB8
  8yy0-assembly1_Y  TM=7.845E-01  e=7.823E+00  Thermus thermophilus HB8
  7rro-assembly1_D0  TM=2.534E-01  e=4.460E+00  Bos taurus

Organism: NCBI:txid641691

pLDDT: mean 75.22, std 10.16, range [41.31, 88.69]

Radius of gyration: 29.82 Å; Cα contacts (8 Å, |Δi|>4): 79; chains: 1; bounding box: 70×30×86 Å

Foldseek 3Di:
DDPVVVVVVVLVVVCVVVVDDPVVSVVVVVVVVVQDPQPPVLLVVLCVVLVVVVVVLVVVLVVLLVVLVVVLVVLVVVLCVVQVVCCVVDVVSVVVSVVSVVVSVVSSVVSVVVSDDDQDFDDPPLQLLSDPNNVVPPDPVRSVVVSVVLSSVRVSSVVSVVVVVVRVVVVVVVCVVVVNDD

Secondary structure (DSSP, 8-state):
--HHHHHHHHHHHHHHHHT--HHHHHHHHHHHTTS----HHHHHHHHHHHHHHHHHHHHHHHHHHHHHHHHHHHHHHHHHHHHHHHHTT-GGGHHHHHHHHHHHHHHHHHHHHHTSPPS--S-TTS--TTSHHHHTTS-HHHHHHHHHHHHH-HHHHHHHHHHHHHHHHHHHHHHHHTT---

InterPro domains:
  IPR043760 Pycsar effector protein domain [PF18967] (46-177)

Solvent-accessible surface area (backbone atoms only — not comparable to full-atom values): 10391 Å² total; per-residue (Å²): 132,62,67,68,58,55,53,53,51,52,56,50,52,56,30,64,76,66,72,48,55,76,63,59,51,51,50,49,50,54,52,54,71,67,48,59,72,59,33,64,70,56,43,53,50,47,52,54,50,53,51,50,50,52,53,52,49,50,52,51,48,52,52,54,50,49,52,54,50,53,54,54,51,51,52,50,53,53,46,55,63,51,46,59,67,41,43,80,75,40,71,77,52,54,60,63,50,52,54,50,53,53,50,52,53,51,48,53,51,52,49,57,61,69,65,57,76,78,86,54,79,83,63,92,84,64,81,45,70,86,41,69,52,58,37,73,82,50,53,71,68,61,46,54,52,51,55,53,52,37,40,45,37,44,72,60,37,54,52,42,56,53,51,50,54,51,54,54,53,50,52,51,52,52,30,60,74,70,69,58,79,128